Protein AF-A0A960SF78-F1 (afdb_monomer)

Radius of gyration: 23.27 Å; Cα contacts (8 Å, |Δi|>4): 284; chains: 1; bounding box: 57×54×49 Å

Nearest PDB structures (foldseek):
  4ons-assembly2_C  TM=3.140E-01  e=4.169E+00  Mus musculus
  8xom-assembly1_A  TM=1.387E-01  e=8.926E+00  Homo sapiens

Structure (mmCIF, N/CA/C/O backbone):
data_AF-A0A960SF78-F1
#
_entry.id   AF-A0A960SF78-F1
#
loop_
_atom_site.group_PDB
_atom_site.id
_atom_site.type_symbol
_atom_site.label_atom_id
_atom_site.label_alt_id
_atom_site.label_comp_id
_atom_site.label_asym_id
_atom_site.label_entity_id
_atom_site.label_seq_id
_atom_site.pdbx_PDB_ins_code
_atom_site.Cartn_x
_atom_site.Cartn_y
_atom_site.Cartn_z
_atom_site.occupancy
_atom_site.B_iso_or_equiv
_atom_site.auth_seq_id
_atom_site.auth_comp_id
_atom_site.auth_asym_id
_atom_site.auth_atom_id
_atom_site.pdbx_PDB_model_num
ATOM 1 N N . MET A 1 1 ? 31.350 17.420 17.208 1.00 66.94 1 MET A N 1
ATOM 2 C CA . MET A 1 1 ? 30.000 16.814 17.312 1.00 66.94 1 MET A CA 1
ATOM 3 C C . MET A 1 1 ? 30.089 15.386 16.779 1.00 66.94 1 MET A C 1
ATOM 5 O O . MET A 1 1 ? 30.659 15.212 15.713 1.00 66.94 1 MET A O 1
ATOM 9 N N . ASN A 1 2 ? 29.648 14.368 17.526 1.00 88.38 2 ASN A N 1
ATOM 10 C CA . ASN A 1 2 ? 29.827 12.955 17.153 1.00 88.38 2 ASN A CA 1
ATOM 11 C C . ASN A 1 2 ? 28.909 12.581 15.965 1.00 88.38 2 ASN A C 1
ATOM 13 O O . ASN A 1 2 ? 27.697 12.775 16.055 1.00 88.38 2 ASN A O 1
ATOM 17 N N . LEU A 1 3 ? 29.467 12.047 14.869 1.00 83.69 3 LEU A N 1
ATOM 18 C CA . LEU A 1 3 ? 28.723 11.643 13.660 1.00 83.69 3 LEU A CA 1
ATOM 19 C C . LEU A 1 3 ? 27.600 10.640 13.965 1.00 83.69 3 LEU A C 1
ATOM 21 O O . LEU A 1 3 ? 26.533 10.689 13.352 1.00 83.69 3 LEU A O 1
ATOM 25 N N . ILE A 1 4 ? 27.804 9.783 14.967 1.00 87.12 4 ILE A N 1
ATOM 26 C CA . ILE A 1 4 ? 26.803 8.813 15.423 1.00 87.12 4 ILE A CA 1
ATOM 27 C C . ILE A 1 4 ? 25.579 9.534 16.001 1.00 87.12 4 ILE A C 1
ATOM 29 O O . ILE A 1 4 ? 24.447 9.178 15.681 1.00 87.12 4 ILE A O 1
ATOM 33 N N . ALA A 1 5 ? 25.793 10.589 16.791 1.00 83.38 5 ALA A N 1
ATOM 34 C CA . ALA A 1 5 ? 24.710 11.360 17.397 1.00 83.38 5 ALA A CA 1
ATOM 35 C C . ALA A 1 5 ? 23.899 12.137 16.345 1.00 83.38 5 ALA A C 1
ATOM 37 O O . ALA A 1 5 ? 22.676 12.217 16.442 1.00 83.38 5 ALA A O 1
ATOM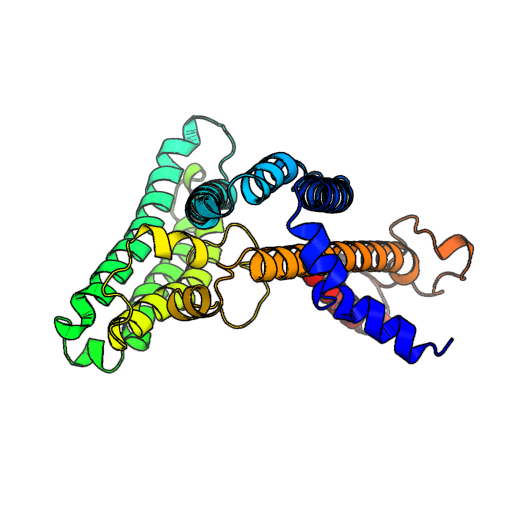 38 N N . ILE A 1 6 ? 24.561 12.661 15.305 1.00 83.31 6 ILE A N 1
ATOM 39 C CA . ILE A 1 6 ? 23.888 13.318 14.171 1.00 83.31 6 ILE A CA 1
ATOM 40 C C . ILE A 1 6 ? 23.030 12.305 13.409 1.00 83.31 6 ILE A C 1
ATOM 42 O O . ILE A 1 6 ? 21.849 12.554 13.176 1.00 83.31 6 ILE A O 1
ATOM 46 N N . SER A 1 7 ? 23.597 11.143 13.074 1.00 84.94 7 SER A N 1
ATOM 47 C CA . SER A 1 7 ? 22.884 10.073 12.369 1.00 84.94 7 SER A CA 1
ATOM 48 C C . SER A 1 7 ? 21.667 9.577 13.155 1.00 84.94 7 SER A C 1
ATOM 50 O O . SER A 1 7 ? 20.576 9.463 12.598 1.00 84.94 7 SER A O 1
ATOM 52 N N . GLN A 1 8 ? 21.806 9.361 14.466 1.00 85.25 8 GLN A N 1
ATOM 53 C CA . GLN A 1 8 ? 20.687 8.972 15.329 1.00 85.25 8 GLN A CA 1
ATOM 54 C C . GLN A 1 8 ? 19.608 10.057 15.401 1.00 85.25 8 GLN A C 1
ATOM 56 O O . GLN A 1 8 ? 18.424 9.742 15.289 1.00 85.25 8 GLN A O 1
ATOM 61 N N . SER A 1 9 ? 20.004 11.328 15.518 1.00 85.25 9 SER A N 1
ATOM 62 C CA . SER A 1 9 ? 19.075 12.462 15.523 1.00 85.25 9 SER A CA 1
ATOM 63 C C . SER A 1 9 ? 18.274 12.549 14.218 1.00 85.25 9 SER A C 1
ATOM 65 O O . SER A 1 9 ? 17.050 12.670 14.249 1.00 85.25 9 SER A O 1
ATOM 67 N N . ILE A 1 10 ? 18.933 12.381 13.066 1.00 85.00 10 ILE A N 1
ATOM 68 C CA . ILE A 1 10 ? 18.272 12.337 11.752 1.00 85.00 10 ILE A CA 1
ATOM 69 C C . ILE A 1 10 ? 17.384 11.094 11.635 1.00 85.00 10 ILE A C 1
ATOM 71 O O . ILE A 1 10 ? 16.261 11.170 11.147 1.00 85.00 10 ILE A O 1
ATOM 75 N N . ARG A 1 11 ? 17.838 9.931 12.107 1.00 86.00 11 ARG A N 1
ATOM 76 C CA . ARG A 1 11 ? 17.057 8.692 12.023 1.00 86.00 11 ARG A CA 1
ATOM 77 C C . ARG A 1 11 ? 15.775 8.775 12.854 1.00 86.00 11 ARG A C 1
ATOM 79 O O . ARG A 1 11 ? 14.737 8.275 12.410 1.00 86.00 11 ARG A O 1
ATOM 86 N N . ASN A 1 12 ? 15.822 9.428 14.010 1.00 90.12 12 ASN A N 1
ATOM 87 C CA . ASN A 1 12 ? 14.743 9.423 14.995 1.00 90.12 12 ASN A CA 1
ATOM 88 C C . ASN A 1 12 ? 14.104 10.806 15.199 1.00 90.12 12 ASN A C 1
ATOM 90 O O . ASN A 1 12 ? 13.480 11.046 16.227 1.00 90.12 12 ASN A O 1
ATOM 94 N N . PHE A 1 13 ? 14.185 11.720 14.221 1.00 90.88 13 PHE A N 1
ATOM 95 C CA . PHE A 1 13 ? 13.629 13.074 14.393 1.00 90.88 13 PHE A CA 1
ATOM 96 C C . PHE A 1 13 ? 12.120 13.076 14.700 1.00 90.88 13 PHE A C 1
ATOM 98 O O . PHE A 1 13 ? 11.634 13.946 15.416 1.00 90.88 13 PHE A O 1
ATOM 105 N N . HIS A 1 14 ? 11.381 12.083 14.198 1.00 90.12 14 HIS A N 1
ATOM 106 C CA . HIS A 1 14 ? 9.955 11.884 14.473 1.00 90.12 14 HIS A CA 1
ATOM 107 C C . HIS A 1 14 ? 9.647 11.511 15.937 1.00 90.12 14 HIS A C 1
ATOM 109 O O . HIS A 1 14 ? 8.502 11.635 16.361 1.00 90.12 14 HIS A O 1
ATOM 115 N N . GLU A 1 15 ? 10.650 11.090 16.713 1.00 91.50 15 GLU A N 1
ATOM 116 C CA . GLU A 1 15 ? 10.550 10.813 18.152 1.00 91.50 15 GLU A CA 1
ATOM 117 C C . GLU A 1 15 ? 10.913 12.038 19.009 1.00 91.50 15 GLU A C 1
ATOM 119 O O . GLU A 1 15 ? 10.746 12.011 20.227 1.00 91.50 15 GLU A O 1
ATOM 124 N N . ASN A 1 16 ? 11.393 13.132 18.401 1.00 93.75 16 ASN A N 1
ATOM 125 C CA . ASN A 1 16 ? 11.768 14.335 19.136 1.00 93.75 16 ASN A CA 1
ATOM 126 C C . ASN A 1 16 ? 10.510 15.034 19.697 1.00 93.75 16 ASN A C 1
ATOM 128 O O . ASN A 1 16 ? 9.688 15.525 18.914 1.00 93.75 16 ASN A O 1
ATOM 132 N N . PRO A 1 17 ? 10.373 15.167 21.031 1.00 93.44 17 PRO A N 1
ATOM 133 C CA . PRO A 1 17 ? 9.162 15.704 21.649 1.00 93.44 17 PRO A CA 1
ATOM 134 C C . PRO A 1 17 ? 8.905 17.165 21.270 1.00 93.44 17 PRO A C 1
ATOM 136 O O . PRO A 1 17 ? 7.754 17.557 21.105 1.00 93.44 17 PRO A O 1
ATOM 139 N N . ARG A 1 18 ? 9.953 17.973 21.050 1.00 94.56 18 ARG A N 1
ATOM 140 C CA . ARG A 1 18 ? 9.796 19.380 20.638 1.00 94.56 18 ARG A CA 1
ATOM 141 C C . ARG A 1 18 ? 9.232 19.488 19.226 1.00 94.56 18 ARG A C 1
ATOM 143 O O . ARG A 1 18 ? 8.350 20.305 18.980 1.00 94.56 18 ARG A O 1
ATOM 150 N N . LEU A 1 19 ? 9.719 18.650 18.308 1.00 94.06 19 LEU A N 1
ATOM 151 C CA . LEU A 1 19 ? 9.204 18.605 16.938 1.00 94.06 19 LEU A CA 1
ATOM 152 C C . LEU A 1 19 ? 7.776 18.062 16.905 1.00 94.06 19 LEU A C 1
ATOM 154 O O . LEU A 1 19 ? 6.940 18.621 16.196 1.00 94.06 19 LEU A O 1
ATOM 158 N N . ALA A 1 20 ? 7.477 17.027 17.693 1.00 94.56 20 ALA A N 1
ATOM 159 C CA . ALA A 1 20 ? 6.125 16.495 17.821 1.00 94.56 20 ALA A CA 1
ATOM 160 C C . ALA A 1 20 ? 5.159 17.561 18.362 1.00 94.56 20 ALA A C 1
ATOM 162 O O . ALA A 1 20 ? 4.129 17.811 17.743 1.00 94.56 20 ALA A O 1
ATOM 163 N N . GLN A 1 21 ? 5.524 18.265 19.439 1.00 95.12 21 GLN A N 1
ATOM 164 C CA . GLN A 1 21 ? 4.728 19.364 19.993 1.00 95.12 21 GLN A CA 1
ATOM 165 C C . GLN A 1 21 ? 4.532 20.499 18.985 1.00 95.12 21 GLN A C 1
ATOM 167 O O . GLN A 1 21 ? 3.396 20.899 18.741 1.00 95.12 21 GLN A O 1
ATOM 172 N N . PHE A 1 22 ? 5.596 20.973 18.330 1.00 95.69 22 PHE A N 1
ATOM 173 C CA . PHE A 1 22 ? 5.487 21.998 17.287 1.00 95.69 22 PHE A CA 1
ATOM 174 C C . PHE A 1 22 ? 4.523 21.573 16.172 1.00 95.69 22 PHE A C 1
ATOM 176 O O . PHE A 1 22 ? 3.655 22.344 15.768 1.00 95.69 22 PHE A O 1
ATOM 183 N N . SER A 1 23 ? 4.613 20.318 15.740 1.00 93.81 23 SER A N 1
ATOM 184 C CA . SER A 1 23 ? 3.776 19.732 14.690 1.00 93.81 23 SER A CA 1
ATOM 185 C C . SER A 1 23 ? 2.292 19.645 15.059 1.00 93.81 23 SER A C 1
ATOM 187 O O . SER A 1 23 ? 1.449 19.541 14.171 1.00 93.81 23 SER A O 1
ATOM 189 N N . THR A 1 24 ? 1.934 19.730 16.345 1.00 93.25 24 THR A N 1
ATOM 190 C CA . THR A 1 24 ? 0.522 19.805 16.756 1.00 93.25 24 THR A CA 1
ATOM 191 C C . THR A 1 24 ? -0.103 21.180 16.508 1.00 93.25 24 THR A C 1
ATOM 193 O O . THR A 1 24 ? -1.328 21.252 16.353 1.00 93.25 24 THR A O 1
ATOM 196 N N . THR A 1 25 ? 0.709 22.242 16.417 1.00 94.44 25 THR A N 1
ATOM 197 C CA . THR A 1 25 ? 0.264 23.624 16.165 1.00 94.44 25 THR A CA 1
ATOM 198 C C . THR A 1 25 ? -0.188 23.821 14.716 1.00 94.44 25 THR A C 1
ATOM 200 O O . THR A 1 25 ? 0.226 23.085 13.821 1.00 94.44 25 THR A O 1
ATOM 203 N N . THR A 1 26 ? -1.007 24.843 14.449 1.00 92.75 26 THR A N 1
ATOM 204 C CA . THR A 1 26 ? -1.446 25.183 13.082 1.00 92.75 26 THR A CA 1
ATOM 205 C C . THR A 1 26 ? -0.260 25.426 12.148 1.00 92.75 26 THR A C 1
ATOM 207 O O . THR A 1 26 ? -0.219 24.880 11.047 1.00 92.75 26 THR A O 1
ATOM 210 N N . THR A 1 27 ? 0.740 26.179 12.614 1.00 94.81 27 THR A N 1
ATOM 211 C CA . THR A 1 27 ? 1.966 26.469 11.859 1.00 94.81 27 THR A CA 1
ATOM 212 C C . THR A 1 27 ? 2.765 25.201 11.575 1.00 94.81 27 THR A C 1
ATOM 214 O O . THR A 1 27 ? 3.198 24.991 10.445 1.00 94.81 27 THR A O 1
ATOM 217 N N . GLY A 1 28 ? 2.917 24.318 12.566 1.00 94.38 28 GLY A N 1
ATOM 218 C CA . GLY A 1 28 ? 3.624 23.050 12.387 1.00 94.38 28 GLY A CA 1
ATOM 219 C C . GLY A 1 28 ? 2.929 22.108 11.405 1.00 94.38 28 GLY A C 1
ATOM 220 O O . GLY A 1 28 ? 3.587 21.539 10.537 1.00 94.38 28 GLY A O 1
ATOM 221 N N . ARG A 1 29 ? 1.595 21.998 11.461 1.00 92.44 29 ARG A N 1
ATOM 222 C CA . ARG A 1 29 ? 0.819 21.213 10.482 1.00 92.44 29 ARG A CA 1
ATOM 223 C C . ARG A 1 29 ? 0.968 21.760 9.068 1.00 92.44 29 ARG A C 1
ATOM 225 O O . ARG A 1 29 ? 1.118 20.983 8.130 1.00 92.44 29 ARG A O 1
ATOM 232 N N . PHE A 1 30 ? 0.948 23.083 8.915 1.00 93.12 30 PHE A N 1
ATOM 233 C CA . PHE A 1 30 ? 1.157 23.728 7.622 1.00 93.12 30 PHE A CA 1
ATOM 234 C C . PHE A 1 30 ? 2.577 23.489 7.088 1.00 93.12 30 PHE A C 1
ATOM 236 O O . PHE A 1 30 ? 2.742 23.150 5.920 1.00 93.12 30 PHE A O 1
ATOM 243 N N . ALA A 1 31 ? 3.595 23.558 7.951 1.00 95.19 31 ALA A N 1
ATOM 244 C CA . ALA A 1 31 ? 4.970 23.225 7.585 1.00 95.19 31 ALA A CA 1
ATOM 245 C C . ALA A 1 31 ? 5.115 21.759 7.136 1.00 95.19 31 ALA A C 1
ATOM 247 O O . ALA A 1 31 ? 5.755 21.490 6.120 1.00 95.19 31 ALA A O 1
ATOM 248 N N . ILE A 1 32 ? 4.471 20.814 7.835 1.00 93.88 32 ILE A N 1
ATOM 249 C CA . ILE A 1 32 ? 4.414 19.402 7.421 1.00 93.88 32 ILE A CA 1
ATOM 250 C C . ILE A 1 32 ? 3.749 19.264 6.051 1.00 93.88 32 ILE A C 1
ATOM 252 O O . ILE A 1 32 ? 4.259 18.537 5.202 1.00 93.88 32 ILE A O 1
ATOM 256 N N . TRP A 1 33 ? 2.625 19.947 5.821 1.00 93.62 33 TRP A N 1
ATOM 257 C CA . TRP A 1 33 ? 1.938 19.908 4.531 1.00 93.62 33 TRP A CA 1
ATOM 258 C C . TRP A 1 33 ? 2.830 20.398 3.389 1.00 93.62 33 TRP A C 1
ATOM 260 O O . TRP A 1 33 ? 2.906 19.730 2.358 1.00 93.62 33 TRP A O 1
ATOM 270 N N . ILE A 1 34 ? 3.514 21.533 3.573 1.00 94.38 34 ILE A N 1
ATOM 271 C CA . ILE A 1 34 ? 4.449 22.076 2.581 1.00 94.38 34 ILE A CA 1
ATOM 272 C C . ILE A 1 34 ? 5.559 21.065 2.318 1.00 94.38 34 ILE A C 1
ATOM 274 O O . ILE A 1 34 ? 5.793 20.720 1.165 1.00 94.38 34 ILE A O 1
ATOM 278 N N . ALA A 1 35 ? 6.200 20.548 3.369 1.00 94.81 35 ALA A N 1
ATOM 279 C CA . ALA A 1 35 ? 7.285 19.584 3.229 1.00 94.81 35 ALA A CA 1
ATOM 280 C C . ALA A 1 35 ? 6.832 18.328 2.468 1.00 94.81 35 ALA A C 1
ATOM 282 O O . ALA A 1 35 ? 7.484 17.922 1.509 1.00 94.81 35 ALA A O 1
ATOM 283 N N . ALA A 1 36 ? 5.684 17.750 2.838 1.00 92.88 36 ALA A N 1
ATOM 284 C CA . ALA A 1 36 ? 5.113 16.607 2.132 1.00 92.88 36 ALA A CA 1
ATOM 285 C C . ALA A 1 36 ? 4.810 16.946 0.668 1.00 92.88 36 ALA A C 1
ATOM 287 O O . ALA A 1 36 ? 5.160 16.186 -0.229 1.00 92.88 36 ALA A O 1
ATOM 288 N N . SER A 1 37 ? 4.195 18.102 0.418 1.00 92.12 37 SER A N 1
ATOM 289 C CA . SER A 1 37 ? 3.823 18.533 -0.929 1.00 92.12 37 SER A CA 1
ATOM 290 C C . SER A 1 37 ? 5.047 18.763 -1.804 1.00 92.12 37 SER A C 1
ATOM 292 O O . SER A 1 37 ? 5.049 18.308 -2.937 1.00 92.12 37 SER A O 1
ATOM 294 N N . MET A 1 38 ? 6.108 19.385 -1.285 1.00 93.25 38 MET A N 1
ATOM 295 C CA . MET A 1 38 ? 7.370 19.578 -2.008 1.00 93.25 38 MET A CA 1
ATOM 296 C C . MET A 1 38 ? 8.057 18.250 -2.335 1.00 93.25 38 MET A C 1
ATOM 298 O O . MET A 1 38 ? 8.616 18.111 -3.418 1.00 93.25 38 MET A O 1
ATOM 302 N N . LEU A 1 39 ? 8.002 17.271 -1.427 1.00 92.00 39 LEU A N 1
ATOM 303 C CA . LEU A 1 39 ? 8.571 15.941 -1.663 1.00 92.00 39 LEU A CA 1
ATOM 304 C C . LEU A 1 39 ? 7.777 15.148 -2.710 1.00 92.00 39 LEU A C 1
ATOM 306 O O . LEU A 1 39 ? 8.367 14.391 -3.469 1.00 92.00 39 LEU A O 1
ATOM 310 N N . ILE A 1 40 ? 6.457 15.331 -2.769 1.00 89.38 40 ILE A N 1
ATOM 311 C CA . ILE A 1 40 ? 5.564 14.626 -3.702 1.00 89.38 40 ILE A CA 1
ATOM 312 C C . ILE A 1 40 ? 5.477 15.344 -5.061 1.00 89.38 40 ILE A C 1
ATOM 314 O O . ILE A 1 40 ? 5.239 14.701 -6.081 1.00 89.38 40 ILE A O 1
ATOM 318 N N . TRP A 1 41 ? 5.695 16.663 -5.091 1.00 87.75 41 TRP A N 1
ATOM 319 C CA . TRP A 1 41 ? 5.544 17.532 -6.264 1.00 87.75 41 TRP A CA 1
ATOM 320 C C . TRP A 1 41 ? 6.208 17.019 -7.550 1.00 87.75 41 TRP A C 1
ATOM 322 O O . TRP A 1 41 ? 5.559 17.073 -8.594 1.00 87.75 41 TRP A O 1
ATOM 332 N N . PRO A 1 42 ? 7.450 16.493 -7.527 1.00 85.94 42 PRO A N 1
ATOM 333 C CA . PRO A 1 42 ? 8.104 16.038 -8.752 1.00 85.94 42 PRO A CA 1
ATOM 334 C C . PRO A 1 42 ? 7.403 14.837 -9.403 1.00 85.94 42 PRO A C 1
ATOM 336 O O . PRO A 1 42 ? 7.621 14.563 -10.581 1.00 85.94 42 PRO A O 1
ATOM 339 N N . SER A 1 43 ? 6.566 14.111 -8.657 1.00 80.38 43 SER A N 1
ATOM 340 C CA . SER A 1 43 ? 5.875 12.936 -9.166 1.00 80.38 43 SER A CA 1
ATOM 341 C C . SER A 1 43 ? 4.526 13.300 -9.783 1.00 80.38 43 SER A C 1
ATOM 343 O O . SER A 1 43 ? 3.530 13.561 -9.099 1.00 80.38 43 SER A O 1
ATOM 345 N N . GLN A 1 44 ? 4.468 13.221 -11.114 1.00 74.50 44 GLN A N 1
ATOM 346 C CA . GLN A 1 44 ? 3.261 13.470 -11.912 1.00 74.50 44 GLN A CA 1
ATOM 347 C C . GLN A 1 44 ? 2.080 12.551 -11.548 1.00 74.50 44 GLN A C 1
ATOM 349 O O . GLN A 1 44 ? 0.931 12.889 -11.829 1.00 74.50 44 GLN A O 1
ATOM 354 N N . ARG A 1 45 ? 2.338 11.409 -10.898 1.00 72.19 45 ARG A N 1
ATOM 355 C CA . ARG A 1 45 ? 1.301 10.441 -10.515 1.00 72.19 45 ARG A CA 1
ATOM 356 C C . ARG A 1 45 ? 0.631 10.736 -9.184 1.00 72.19 45 ARG A C 1
ATOM 358 O O . ARG A 1 45 ? -0.487 10.278 -8.990 1.00 72.19 45 ARG A O 1
ATOM 365 N N . VAL A 1 46 ? 1.291 11.447 -8.270 1.00 76.12 46 VAL A N 1
ATOM 366 C CA . VAL A 1 46 ? 0.819 11.588 -6.880 1.00 76.12 46 VAL A CA 1
ATOM 367 C C . VAL A 1 46 ? 0.730 13.032 -6.393 1.00 76.12 46 VAL A C 1
ATOM 369 O O . VAL A 1 46 ? 0.193 13.259 -5.315 1.00 76.12 46 VAL A O 1
ATOM 372 N N . TRP A 1 47 ? 1.161 14.030 -7.173 1.00 79.69 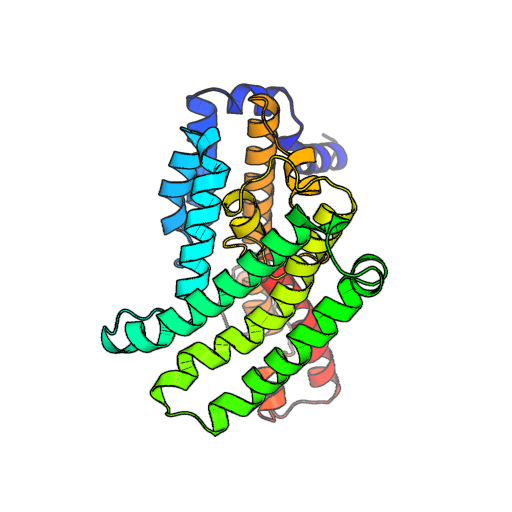47 TRP A N 1
ATOM 373 C CA . TRP A 1 47 ? 1.026 15.450 -6.797 1.00 79.69 47 TRP A CA 1
ATOM 374 C C . TRP A 1 47 ? -0.419 15.856 -6.458 1.00 79.69 47 TRP A C 1
ATOM 376 O O . TRP A 1 47 ? -0.640 16.661 -5.551 1.00 79.69 47 TRP A O 1
ATOM 386 N N . TRP A 1 48 ? -1.415 15.242 -7.109 1.00 81.12 48 TRP A N 1
ATOM 387 C CA . TRP A 1 48 ? -2.839 15.458 -6.828 1.00 81.12 48 TRP A CA 1
ATOM 388 C C . TRP A 1 48 ? -3.259 15.010 -5.416 1.00 81.12 48 TRP A C 1
ATOM 390 O O . TRP A 1 48 ? -4.329 15.395 -4.946 1.00 81.12 48 TRP A O 1
ATOM 400 N N . LEU A 1 49 ? -2.422 14.246 -4.700 1.00 81.75 49 LEU A N 1
ATOM 401 C CA . LEU A 1 49 ? -2.632 13.899 -3.293 1.00 81.75 49 LEU A CA 1
ATOM 402 C C . LEU A 1 49 ? -2.359 15.076 -2.345 1.00 81.75 49 LEU A C 1
ATOM 404 O O . LEU A 1 49 ? -2.854 15.056 -1.222 1.00 81.75 49 LEU A O 1
ATOM 408 N N . 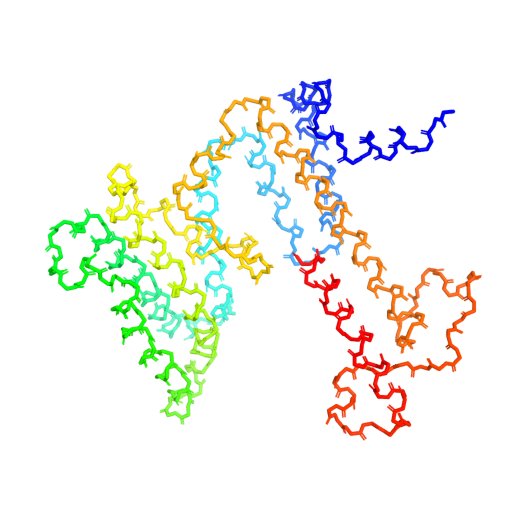SER A 1 50 ? -1.617 16.112 -2.753 1.00 85.19 50 SER A N 1
ATOM 409 C CA . SER A 1 50 ? -1.320 17.282 -1.905 1.00 85.19 50 SER A CA 1
ATOM 410 C C . SER A 1 50 ? -2.568 17.935 -1.273 1.00 85.19 50 SER A C 1
ATOM 412 O O . SER A 1 50 ? -2.576 18.122 -0.049 1.00 85.19 50 SER A O 1
ATOM 414 N N . PRO A 1 51 ? -3.658 18.231 -2.013 1.00 85.25 51 PRO A N 1
ATOM 415 C CA . PRO A 1 51 ? -4.891 18.733 -1.401 1.00 85.25 51 PRO A CA 1
ATOM 416 C C . PRO A 1 51 ? -5.546 17.723 -0.443 1.00 85.25 51 PRO A C 1
ATOM 418 O O . PRO A 1 51 ? -6.105 18.119 0.581 1.00 85.25 51 PRO A O 1
ATOM 421 N N . LEU A 1 52 ? -5.437 16.415 -0.704 1.00 82.75 52 LEU A N 1
ATOM 422 C CA . LEU A 1 52 ? -5.921 15.383 0.223 1.00 82.75 52 LEU A CA 1
ATOM 423 C C . LEU A 1 52 ? -5.087 15.340 1.511 1.00 82.75 52 LEU A C 1
ATOM 425 O O . LEU A 1 52 ? -5.640 15.175 2.599 1.00 82.75 52 LEU A O 1
ATOM 429 N N . LEU A 1 53 ? -3.773 15.555 1.422 1.00 83.44 53 LEU A N 1
ATOM 430 C CA . LEU A 1 53 ? -2.890 15.692 2.584 1.00 83.44 53 LEU A CA 1
ATOM 431 C C . LEU A 1 53 ? -3.264 16.901 3.442 1.00 83.44 53 LEU A C 1
ATOM 433 O O . LEU A 1 53 ? -3.302 16.781 4.669 1.00 83.44 53 LEU A O 1
ATOM 437 N N . ALA A 1 54 ? -3.617 18.030 2.821 1.00 86.00 54 ALA A N 1
ATOM 438 C CA . ALA A 1 54 ? -4.145 19.186 3.546 1.00 86.00 54 ALA A CA 1
ATOM 439 C C . ALA A 1 54 ? -5.428 18.824 4.316 1.00 86.00 54 ALA A C 1
ATOM 441 O O . ALA A 1 54 ? -5.558 19.151 5.499 1.00 86.00 54 ALA A O 1
ATOM 442 N N . LEU A 1 55 ? -6.343 18.075 3.689 1.00 84.75 55 LEU A N 1
ATOM 443 C CA . LEU A 1 55 ? -7.563 17.590 4.343 1.00 84.75 55 LEU A CA 1
ATOM 444 C C . LEU A 1 55 ? -7.260 16.655 5.525 1.00 84.75 55 LEU A C 1
ATOM 446 O O . LEU A 1 55 ? -7.855 16.823 6.591 1.00 84.75 55 LEU A O 1
ATOM 450 N N . PHE A 1 56 ? -6.301 15.730 5.394 1.00 82.25 56 PHE A N 1
ATOM 451 C CA . PHE A 1 56 ? -5.883 14.844 6.492 1.00 82.25 56 PHE A CA 1
ATOM 452 C C . PHE A 1 56 ? -5.265 15.594 7.682 1.00 82.25 56 PHE A C 1
ATOM 454 O O . PHE A 1 56 ? -5.340 15.113 8.820 1.00 82.25 56 PHE A O 1
ATOM 461 N N . LEU A 1 57 ? -4.627 16.738 7.428 1.00 81.50 57 LEU A N 1
ATOM 462 C CA . LEU A 1 57 ? -4.033 17.597 8.454 1.00 81.50 57 LEU A CA 1
ATOM 463 C C . LEU A 1 57 ? -5.081 18.471 9.148 1.00 81.50 57 LEU A C 1
ATOM 465 O O . LEU A 1 57 ? -5.008 18.669 10.364 1.00 81.50 57 LEU A O 1
ATOM 469 N N . TYR A 1 58 ? -6.068 18.955 8.392 1.00 83.75 58 TYR A N 1
ATOM 470 C CA . TYR A 1 58 ? -7.153 19.782 8.912 1.00 83.75 58 TYR A CA 1
ATOM 471 C C . TYR A 1 58 ? -8.189 18.962 9.696 1.00 83.75 58 TYR A C 1
ATOM 473 O O . TYR A 1 58 ? -8.577 19.350 10.798 1.00 83.75 58 TYR A O 1
ATOM 481 N N . ARG A 1 59 ? -8.600 17.795 9.177 1.00 85.88 59 ARG A N 1
ATOM 482 C CA . ARG A 1 59 ? -9.537 16.868 9.836 1.00 85.88 59 ARG A CA 1
ATOM 483 C C . ARG A 1 59 ? -8.976 15.444 9.901 1.00 85.88 59 ARG A C 1
ATOM 485 O O . ARG A 1 59 ? -9.369 14.584 9.115 1.00 85.88 59 ARG A O 1
ATOM 492 N N . PRO A 1 60 ? -8.117 15.145 10.895 1.00 79.12 60 PRO A N 1
ATOM 493 C CA . PRO A 1 60 ? -7.561 13.804 11.091 1.00 79.12 60 PRO A CA 1
ATOM 494 C C . PRO A 1 60 ? -8.615 12.711 11.305 1.00 79.12 60 PRO A C 1
ATOM 496 O O . PRO A 1 60 ? -8.356 11.541 11.034 1.00 79.12 60 PRO A O 1
ATOM 499 N N . THR A 1 61 ? -9.809 13.073 11.777 1.00 81.38 61 THR A N 1
ATOM 500 C CA . THR A 1 61 ? -10.914 12.131 11.986 1.00 81.38 61 THR A CA 1
ATOM 501 C C . THR A 1 61 ? -11.428 11.526 10.683 1.00 81.38 61 THR A C 1
ATOM 503 O O . THR A 1 61 ? -11.838 10.374 10.701 1.00 81.38 61 THR A O 1
ATOM 506 N N . TRP A 1 62 ? -11.311 12.239 9.556 1.00 85.06 62 TRP A N 1
ATOM 507 C CA . TRP A 1 62 ? -11.767 11.795 8.229 1.00 85.06 62 TRP A CA 1
ATOM 508 C C . TRP A 1 62 ? -10.830 10.789 7.554 1.00 85.06 62 TRP A C 1
ATOM 510 O O . TRP A 1 62 ? -10.997 10.445 6.381 1.00 85.06 62 TRP A O 1
ATOM 520 N N . ARG A 1 63 ? -9.793 10.332 8.267 1.00 80.69 63 ARG A N 1
ATOM 521 C CA . ARG A 1 63 ? -8.765 9.469 7.689 1.00 80.69 63 ARG A CA 1
ATOM 522 C C . ARG A 1 63 ? -9.339 8.195 7.089 1.00 80.69 63 ARG A C 1
ATOM 524 O O . ARG A 1 63 ? -8.931 7.796 6.005 1.00 80.69 63 ARG A O 1
ATOM 531 N N . ARG A 1 64 ? -10.280 7.563 7.787 1.00 80.69 64 ARG A N 1
ATOM 532 C CA . ARG A 1 64 ? -10.857 6.278 7.373 1.00 80.69 64 ARG A CA 1
ATOM 533 C C . ARG A 1 64 ? -11.730 6.436 6.137 1.00 80.69 64 ARG A C 1
ATOM 535 O O . ARG A 1 64 ? -11.646 5.626 5.221 1.00 80.69 64 ARG A O 1
ATOM 542 N N . GLU A 1 65 ? -12.531 7.489 6.099 1.00 85.19 65 GLU A N 1
ATOM 543 C CA . GLU A 1 65 ? -13.428 7.820 5.000 1.00 85.19 65 GLU A CA 1
ATOM 544 C C . GLU A 1 65 ? -12.630 8.129 3.738 1.00 85.19 65 GLU A C 1
ATOM 546 O O . GLU A 1 65 ? -12.906 7.560 2.687 1.00 85.19 65 GLU A O 1
ATOM 551 N N . LEU A 1 66 ? -11.592 8.958 3.855 1.00 82.88 66 LEU A N 1
ATOM 552 C CA . LEU A 1 66 ? -10.716 9.299 2.738 1.00 82.88 66 LEU A CA 1
ATOM 553 C C . LEU A 1 66 ? -9.924 8.087 2.237 1.00 82.88 66 LEU A C 1
ATOM 555 O O . LEU A 1 66 ? -9.825 7.895 1.029 1.00 82.88 66 LEU A O 1
ATOM 559 N N . LEU A 1 67 ? -9.416 7.231 3.132 1.00 82.19 67 LEU A N 1
ATOM 560 C CA . LEU A 1 67 ? -8.762 5.980 2.734 1.00 82.19 67 LEU A CA 1
ATOM 561 C C . LEU A 1 67 ? -9.741 5.030 2.035 1.00 82.19 67 LEU A C 1
ATOM 563 O O . LEU A 1 67 ? -9.382 4.411 1.038 1.00 82.19 67 LEU A O 1
ATOM 567 N N . CYS A 1 68 ? -10.984 4.937 2.509 1.00 84.06 68 CYS A N 1
ATOM 568 C CA . CYS A 1 68 ? -12.035 4.141 1.878 1.00 84.06 68 CYS A CA 1
ATOM 569 C C . CYS A 1 68 ? -12.383 4.665 0.475 1.00 84.06 68 CYS A C 1
ATOM 571 O O . CYS A 1 68 ? -12.418 3.888 -0.478 1.00 84.06 68 CYS A O 1
ATOM 573 N N . ILE A 1 69 ? -12.564 5.981 0.325 1.00 84.81 69 ILE A N 1
ATOM 574 C CA . ILE A 1 69 ? -12.803 6.629 -0.973 1.00 84.81 69 ILE A CA 1
ATOM 575 C C . ILE A 1 69 ? -11.617 6.392 -1.908 1.00 84.81 69 ILE A C 1
ATOM 577 O O . ILE A 1 69 ? -11.815 5.963 -3.042 1.00 84.81 69 ILE A O 1
ATOM 581 N N . GLY A 1 70 ? -10.392 6.597 -1.420 1.00 80.75 70 GLY A N 1
ATOM 582 C CA . GLY A 1 70 ? -9.178 6.316 -2.178 1.00 80.75 70 GLY A CA 1
ATOM 583 C C . GLY A 1 70 ? -9.115 4.860 -2.632 1.00 80.75 70 GLY A C 1
ATOM 584 O O . GLY A 1 70 ? -8.699 4.588 -3.747 1.00 80.75 70 GLY A O 1
ATOM 585 N N . SER A 1 71 ? -9.571 3.920 -1.802 1.00 82.75 71 SER A N 1
ATOM 586 C CA . SER A 1 71 ? -9.541 2.478 -2.097 1.00 82.75 71 SER A CA 1
ATOM 587 C C . SER A 1 71 ? -10.512 2.093 -3.203 1.00 82.75 71 SER A C 1
ATOM 589 O O . SER A 1 71 ? -10.201 1.258 -4.049 1.00 82.75 71 SER A O 1
ATOM 591 N N . LEU A 1 72 ? -11.673 2.749 -3.237 1.00 83.00 72 LEU A N 1
ATOM 592 C CA . LEU A 1 72 ? -12.603 2.635 -4.353 1.00 83.00 72 LEU A CA 1
ATOM 593 C C . LEU A 1 72 ? -12.010 3.260 -5.617 1.00 83.00 72 LEU A C 1
ATOM 595 O O . LEU A 1 72 ? -12.001 2.606 -6.653 1.00 83.00 72 LEU A O 1
ATOM 599 N N . ALA A 1 73 ? -11.475 4.480 -5.527 1.00 80.94 73 ALA A N 1
ATOM 600 C CA . ALA A 1 73 ? -10.846 5.157 -6.660 1.00 80.94 73 ALA A CA 1
ATOM 601 C C . ALA A 1 73 ? -9.692 4.330 -7.253 1.00 80.94 73 ALA A C 1
ATOM 603 O O . ALA A 1 73 ? -9.626 4.159 -8.464 1.00 80.94 73 ALA A O 1
ATOM 604 N N . PHE A 1 74 ? -8.849 3.743 -6.401 1.00 79.12 74 PHE A N 1
ATOM 605 C CA . PHE A 1 74 ? -7.770 2.846 -6.802 1.00 79.12 74 PHE A CA 1
ATOM 606 C C . PHE A 1 74 ? -8.288 1.579 -7.481 1.00 79.12 74 PHE A C 1
ATOM 608 O O . PHE A 1 74 ? -7.736 1.168 -8.493 1.00 79.12 74 PHE A O 1
ATOM 615 N N . LEU A 1 75 ? -9.360 0.965 -6.969 1.00 80.12 75 LEU A N 1
ATOM 616 C CA . LEU A 1 75 ? -9.969 -0.192 -7.629 1.00 80.12 75 LEU A CA 1
ATOM 617 C C . LEU A 1 75 ? -10.469 0.166 -9.038 1.00 80.12 75 LEU A C 1
ATOM 619 O O . LEU A 1 75 ? -10.280 -0.620 -9.962 1.00 80.12 75 LEU A O 1
ATOM 623 N N . PHE A 1 76 ? -11.085 1.338 -9.209 1.00 78.94 76 PHE A N 1
ATOM 624 C CA . PHE A 1 76 ? -11.510 1.817 -10.525 1.00 78.94 76 PHE A CA 1
ATOM 625 C C . PHE A 1 76 ? -10.313 2.072 -11.452 1.00 78.94 76 PHE A C 1
ATOM 627 O O . PHE A 1 76 ? -10.309 1.581 -12.580 1.00 78.94 76 PHE A O 1
ATOM 634 N N . ASP A 1 77 ? -9.283 2.771 -10.975 1.00 78.00 77 ASP A N 1
ATOM 635 C CA . ASP A 1 77 ? -8.067 3.055 -11.746 1.00 78.00 77 ASP A CA 1
ATOM 636 C C . ASP A 1 77 ? -7.344 1.767 -12.175 1.00 78.00 77 ASP A C 1
ATOM 638 O O . ASP A 1 77 ? -7.069 1.558 -13.358 1.00 78.00 77 ASP A O 1
ATOM 642 N N . LEU A 1 78 ? -7.147 0.834 -11.237 1.00 75.88 78 LEU A N 1
ATOM 643 C CA . LEU A 1 78 ? -6.495 -0.453 -11.478 1.00 75.88 78 LEU A CA 1
ATOM 644 C C . LEU A 1 78 ? -7.246 -1.311 -12.503 1.00 75.88 78 LEU A C 1
ATOM 646 O O . LEU A 1 78 ? -6.620 -2.022 -13.284 1.00 75.88 78 LEU A O 1
ATOM 650 N N . LEU A 1 79 ? -8.578 -1.235 -12.537 1.00 74.31 79 LEU A N 1
ATOM 651 C CA . LEU A 1 79 ? -9.409 -1.929 -13.528 1.00 74.31 79 LEU A CA 1
ATOM 652 C C . LEU A 1 79 ? -9.485 -1.197 -14.879 1.00 74.31 79 LEU A C 1
ATOM 654 O O . LEU A 1 79 ? -10.290 -1.562 -15.741 1.00 74.31 79 LEU A O 1
ATOM 658 N N . GLY A 1 80 ? -8.619 -0.201 -15.080 1.00 67.06 80 GLY A N 1
ATOM 659 C CA . GLY A 1 80 ? -8.436 0.482 -16.348 1.00 67.06 80 GLY A CA 1
ATOM 660 C C . GLY A 1 80 ? -9.550 1.472 -16.641 1.00 67.06 80 GLY A C 1
ATOM 661 O O . GLY A 1 80 ? -9.989 1.552 -17.790 1.00 67.06 80 GLY A O 1
ATOM 662 N N . TRP A 1 81 ? -10.022 2.217 -15.635 1.00 63.91 81 TRP A N 1
ATOM 663 C CA . TRP A 1 81 ? -10.953 3.334 -15.822 1.00 63.91 81 TRP A CA 1
ATOM 664 C C . TRP A 1 81 ? -10.308 4.442 -16.670 1.00 63.91 81 TRP A C 1
ATOM 666 O O . TRP A 1 81 ? -9.863 5.481 -16.192 1.00 63.91 81 TRP A O 1
ATOM 676 N N . ARG A 1 82 ? -10.247 4.221 -17.981 1.00 59.72 82 ARG A N 1
ATOM 677 C CA . ARG A 1 82 ? -10.095 5.268 -18.980 1.00 59.72 82 ARG A CA 1
ATOM 678 C C . ARG A 1 82 ? -11.509 5.705 -19.333 1.00 59.72 82 ARG A C 1
ATOM 680 O O . ARG A 1 82 ? -12.340 4.866 -19.663 1.00 59.72 82 ARG A O 1
ATOM 687 N N . LEU A 1 83 ? -11.775 7.006 -19.220 1.00 52.62 83 LEU A N 1
ATOM 688 C CA . LEU A 1 83 ? -13.073 7.699 -19.337 1.00 52.62 83 LEU A CA 1
ATOM 689 C C . LEU A 1 83 ? -13.833 7.515 -20.673 1.00 52.62 83 LEU A C 1
ATOM 691 O O . LEU A 1 83 ? -14.747 8.278 -20.984 1.00 52.62 83 LEU A O 1
ATOM 695 N N . GLU A 1 84 ? -13.503 6.511 -21.475 1.00 63.28 84 GLU A N 1
ATOM 696 C CA . GLU A 1 84 ? -14.336 6.087 -22.588 1.00 63.28 84 GLU A CA 1
ATOM 697 C C . GLU A 1 84 ? -15.632 5.473 -22.034 1.00 63.28 84 GLU A C 1
ATOM 699 O O . GLU A 1 84 ? -15.653 4.385 -21.455 1.00 63.28 84 GLU A O 1
ATOM 704 N N . ARG A 1 85 ? -16.735 6.206 -22.221 1.00 61.41 85 ARG A N 1
ATOM 705 C CA . ARG A 1 85 ? -18.091 5.925 -21.708 1.00 61.41 85 ARG A CA 1
ATOM 706 C C . ARG A 1 85 ? -18.558 4.473 -21.902 1.00 61.41 85 ARG A C 1
ATOM 708 O O . ARG A 1 85 ? -19.362 3.985 -21.112 1.00 61.41 85 ARG A O 1
ATOM 715 N N . ASN A 1 86 ? -18.047 3.789 -22.926 1.00 64.06 86 ASN A N 1
ATOM 716 C CA . ASN A 1 86 ? -18.435 2.430 -23.300 1.00 64.06 86 ASN A CA 1
ATOM 717 C C . ASN A 1 86 ? -17.878 1.340 -22.364 1.00 64.06 86 ASN A C 1
ATOM 719 O O . ASN A 1 86 ? -18.479 0.271 -22.274 1.00 64.06 86 ASN A O 1
ATOM 723 N N . HIS A 1 87 ? -16.799 1.594 -21.614 1.00 71.62 87 HIS A N 1
ATOM 724 C CA . HIS A 1 87 ? -16.210 0.576 -20.723 1.00 71.62 87 HIS A CA 1
ATOM 725 C C . HIS A 1 87 ? -16.870 0.511 -19.343 1.00 71.62 87 HIS A C 1
ATOM 727 O O . HIS A 1 87 ? -16.664 -0.456 -18.611 1.00 71.62 87 HIS A O 1
ATOM 733 N N . LEU A 1 88 ? -17.722 1.481 -18.992 1.00 76.25 88 LEU A N 1
ATOM 734 C CA . LEU A 1 88 ? -18.410 1.528 -17.695 1.00 76.25 88 LEU A CA 1
ATOM 735 C C . LEU A 1 88 ? -19.269 0.285 -17.443 1.00 76.25 88 LEU A C 1
ATOM 737 O O . LEU A 1 88 ? -19.206 -0.310 -16.369 1.00 76.25 88 LEU A O 1
ATOM 741 N N . PHE A 1 89 ? -20.033 -0.143 -18.449 1.00 81.56 89 PHE A N 1
ATOM 742 C CA . PHE A 1 89 ? -20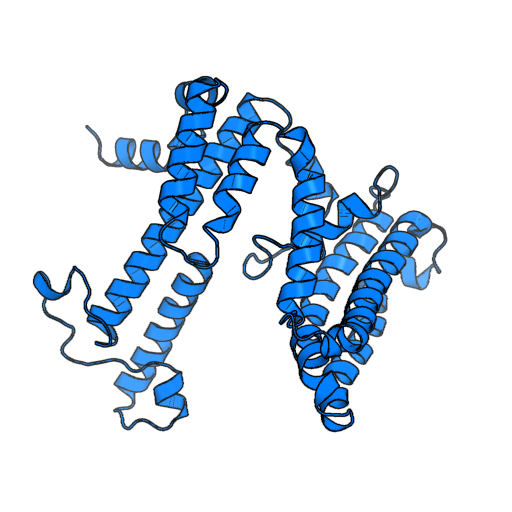.906 -1.316 -18.348 1.00 81.56 89 PHE A CA 1
ATOM 743 C C . PHE A 1 89 ? -20.134 -2.632 -18.178 1.00 81.56 89 PHE A C 1
ATOM 745 O O . PHE A 1 89 ? -20.691 -3.599 -17.668 1.00 81.56 89 PHE A O 1
ATOM 752 N N . ILE A 1 90 ? -18.859 -2.659 -18.568 1.00 81.50 90 ILE A N 1
ATOM 753 C CA . ILE A 1 90 ? -17.970 -3.824 -18.474 1.00 81.50 90 ILE A CA 1
ATOM 754 C C . ILE A 1 90 ? -17.217 -3.811 -17.135 1.00 81.50 90 ILE A C 1
ATOM 756 O O . ILE A 1 90 ? -17.085 -4.841 -16.473 1.00 81.50 90 ILE A O 1
ATOM 760 N N . GLN A 1 91 ? -16.774 -2.635 -16.688 1.00 81.75 91 GLN A N 1
ATOM 761 C CA . GLN A 1 91 ? -16.012 -2.470 -15.449 1.00 81.75 91 GLN A CA 1
ATOM 762 C C . GLN A 1 91 ? -16.882 -2.601 -14.195 1.00 81.75 91 GLN A C 1
ATOM 764 O O . GLN A 1 91 ? -16.451 -3.205 -13.210 1.00 81.75 91 GLN A O 1
ATOM 769 N N . LEU A 1 92 ? -18.114 -2.080 -14.225 1.00 86.81 92 LEU A N 1
ATOM 770 C CA . LEU A 1 92 ? -19.032 -2.130 -13.084 1.00 86.81 92 LEU A CA 1
ATOM 771 C C . LEU A 1 92 ? -19.280 -3.562 -12.575 1.00 86.81 92 LEU A C 1
ATOM 773 O O . LEU A 1 92 ? -19.171 -3.757 -11.365 1.00 86.81 92 LEU A O 1
ATOM 777 N N . PRO A 1 93 ? -19.534 -4.575 -13.427 1.00 89.75 93 PRO A N 1
ATOM 778 C CA . PRO A 1 93 ? -19.615 -5.969 -12.995 1.00 89.75 93 PRO A CA 1
ATOM 779 C C . PRO A 1 93 ? -18.367 -6.474 -12.261 1.00 89.75 93 PRO A C 1
ATOM 781 O O . PRO A 1 93 ? -18.498 -7.140 -11.237 1.00 89.75 93 PRO A O 1
ATOM 784 N N . VAL A 1 94 ? -17.161 -6.140 -12.732 1.00 88.19 94 VAL A N 1
ATOM 785 C CA . VAL A 1 94 ? -15.899 -6.598 -12.116 1.00 88.19 94 VAL A CA 1
ATOM 786 C C . VAL A 1 94 ? -15.675 -5.930 -10.756 1.00 88.19 94 VAL A C 1
ATOM 788 O O . VAL A 1 94 ? -15.324 -6.597 -9.776 1.00 88.19 94 VAL A O 1
ATOM 791 N N . VAL A 1 95 ? -15.943 -4.625 -10.660 1.00 88.62 95 VAL A N 1
ATOM 792 C CA . VAL A 1 95 ? -15.919 -3.877 -9.394 1.00 88.62 95 VAL A CA 1
ATOM 793 C C . VAL A 1 95 ? -16.954 -4.441 -8.422 1.00 88.62 95 VAL A C 1
ATOM 795 O O . VAL A 1 95 ? -16.627 -4.750 -7.276 1.00 88.62 95 VAL A O 1
ATOM 798 N N . ALA A 1 96 ? -18.196 -4.620 -8.878 1.00 91.81 96 ALA A N 1
ATOM 799 C CA . ALA A 1 96 ? -19.288 -5.151 -8.073 1.00 91.81 96 ALA A CA 1
ATOM 800 C C . ALA A 1 96 ? -18.977 -6.565 -7.574 1.00 91.81 96 ALA A C 1
ATOM 802 O O . ALA A 1 96 ? -19.210 -6.863 -6.403 1.00 91.81 96 ALA A O 1
ATOM 803 N N . PHE A 1 97 ? -18.393 -7.415 -8.419 1.00 92.56 97 PHE A N 1
ATOM 804 C CA . PHE A 1 97 ? -17.950 -8.750 -8.037 1.00 92.56 97 PHE A CA 1
ATOM 805 C C . PHE A 1 97 ? -16.849 -8.695 -6.969 1.00 92.56 97 PHE A C 1
ATOM 807 O O . PHE A 1 97 ? -16.958 -9.361 -5.940 1.00 92.56 97 PHE A O 1
ATOM 814 N N . SER A 1 98 ? -15.843 -7.834 -7.148 1.00 90.88 98 SER A N 1
ATOM 815 C CA . SER A 1 98 ? -14.762 -7.629 -6.170 1.00 90.88 98 SER A CA 1
ATOM 816 C C . SER A 1 98 ? -15.304 -7.182 -4.808 1.00 90.88 98 SER A C 1
ATOM 818 O O . SER A 1 98 ? -14.980 -7.768 -3.775 1.00 90.88 98 SER A O 1
ATOM 820 N N . LEU A 1 99 ? -16.188 -6.180 -4.797 1.00 92.62 99 LEU A N 1
ATOM 821 C CA . LEU A 1 99 ? -16.837 -5.693 -3.578 1.00 92.62 99 LEU A CA 1
ATOM 822 C C . LEU A 1 99 ? -17.743 -6.754 -2.948 1.00 92.62 99 LEU A C 1
ATOM 824 O O . LEU A 1 99 ? -17.783 -6.863 -1.724 1.00 92.62 99 LEU A O 1
ATOM 828 N N . SER A 1 100 ? -18.419 -7.564 -3.765 1.00 95.31 100 SER A N 1
ATOM 829 C CA . SER A 1 100 ? -19.251 -8.674 -3.295 1.00 95.31 100 SER A CA 1
ATOM 830 C C . SER A 1 100 ? -18.413 -9.732 -2.586 1.00 95.31 100 SER A C 1
ATOM 832 O O . SER A 1 100 ? -18.788 -10.157 -1.497 1.00 95.31 100 SER A O 1
ATOM 834 N N . LEU A 1 101 ? -17.245 -10.107 -3.122 1.00 94.88 101 LEU A N 1
ATOM 835 C CA . LEU A 1 101 ? -16.326 -11.038 -2.455 1.00 94.88 101 LEU A CA 1
ATOM 836 C C . LEU A 1 101 ? -15.901 -10.525 -1.071 1.00 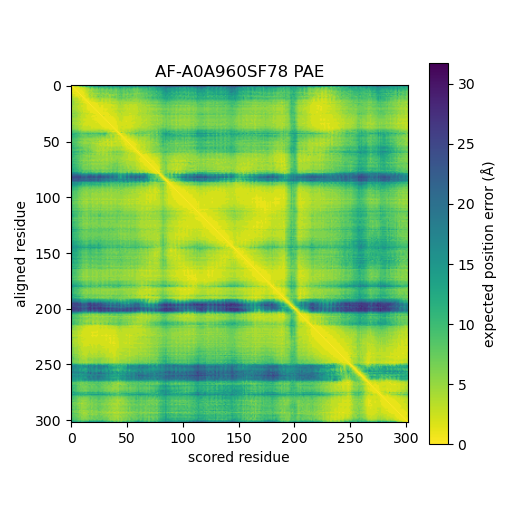94.88 101 LEU A C 1
ATOM 838 O O . LEU A 1 101 ? -15.955 -11.270 -0.086 1.00 94.88 101 LEU A O 1
ATOM 842 N N . ILE A 1 102 ? -15.533 -9.243 -0.974 1.00 94.94 102 ILE A N 1
ATOM 843 C CA . ILE A 1 102 ? -15.175 -8.616 0.306 1.00 94.94 102 ILE A CA 1
ATOM 844 C C . ILE A 1 102 ? -16.387 -8.602 1.241 1.00 94.94 102 ILE A C 1
ATOM 846 O O . ILE A 1 102 ? -16.265 -8.966 2.410 1.00 94.94 102 ILE A O 1
ATOM 850 N N . TYR A 1 103 ? -17.565 -8.232 0.739 1.00 96.56 103 TYR A N 1
ATOM 851 C CA . TYR A 1 103 ? -18.791 -8.147 1.527 1.00 96.56 103 TYR A CA 1
ATOM 852 C C . TYR A 1 103 ? -19.238 -9.506 2.068 1.00 96.56 103 TYR A 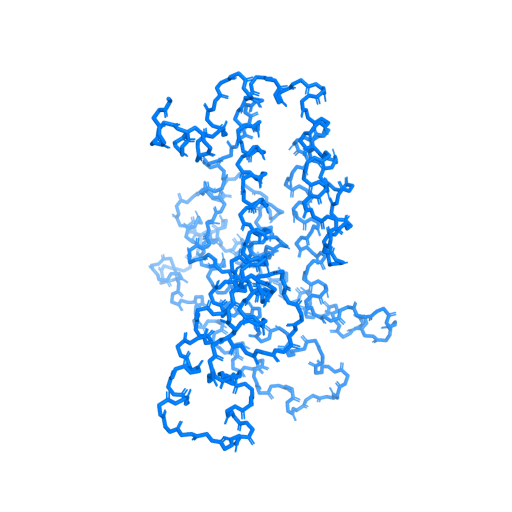C 1
ATOM 854 O O . TYR A 1 103 ? -19.515 -9.626 3.261 1.00 96.56 103 TYR A O 1
ATOM 862 N N . PHE A 1 104 ? -19.261 -10.549 1.237 1.00 96.62 104 PHE A N 1
ATOM 863 C CA . PHE A 1 104 ? -19.624 -11.898 1.669 1.00 96.62 104 PHE A CA 1
ATOM 864 C C . PHE A 1 104 ? -18.633 -12.445 2.692 1.00 96.62 104 PHE A C 1
ATOM 866 O O . PHE A 1 104 ? -19.051 -13.007 3.703 1.00 96.62 104 PHE A O 1
ATOM 873 N N . THR A 1 105 ? -17.335 -12.204 2.501 1.00 96.31 105 THR A N 1
ATOM 874 C CA . THR A 1 105 ? -16.320 -12.591 3.488 1.00 96.31 105 THR A CA 1
ATOM 875 C C . THR A 1 105 ? -16.486 -11.812 4.793 1.00 96.31 105 THR A C 1
ATOM 877 O O . THR A 1 105 ? -16.400 -12.394 5.872 1.00 96.31 105 THR A O 1
ATOM 880 N N . PHE A 1 106 ? -16.785 -10.511 4.720 1.00 96.31 106 PHE A N 1
ATOM 881 C CA . PHE A 1 106 ? -17.093 -9.687 5.888 1.00 96.31 106 PHE A CA 1
ATOM 882 C C . PHE A 1 106 ? -18.314 -10.225 6.646 1.00 96.31 106 PHE A C 1
ATOM 884 O O . PHE A 1 106 ? -18.276 -10.367 7.868 1.00 96.31 106 PHE A O 1
ATOM 891 N N . ARG A 1 107 ? -19.390 -10.575 5.932 1.00 96.88 107 ARG A N 1
ATOM 892 C CA . ARG A 1 107 ? -20.599 -11.173 6.517 1.00 96.88 107 ARG A CA 1
ATOM 893 C C . ARG A 1 107 ? -20.303 -12.524 7.158 1.00 96.88 107 ARG A C 1
ATOM 895 O O . ARG A 1 107 ? -20.726 -12.743 8.291 1.00 96.88 107 ARG A O 1
ATOM 902 N N . ALA A 1 108 ? -19.544 -13.384 6.481 1.00 96.56 108 ALA A N 1
ATOM 903 C CA . ALA A 1 108 ? -19.095 -14.658 7.030 1.00 96.56 108 ALA A CA 1
ATOM 904 C C . ALA A 1 108 ? -18.281 -14.442 8.315 1.00 96.56 108 ALA A C 1
ATOM 906 O O . ALA A 1 108 ? -18.577 -15.052 9.336 1.00 96.56 108 ALA A O 1
ATOM 907 N N . GLY A 1 109 ? -17.326 -13.510 8.312 1.00 95.88 109 GLY A N 1
ATOM 908 C CA . GLY A 1 109 ? -16.543 -13.159 9.495 1.00 95.88 109 GLY A CA 1
ATOM 909 C C . GLY A 1 109 ? -17.388 -12.602 10.650 1.00 95.88 109 GLY A C 1
ATOM 910 O O . GLY A 1 109 ? -17.193 -12.990 11.799 1.00 95.88 109 GLY A O 1
ATOM 911 N N . ARG A 1 110 ? -18.391 -11.758 10.382 1.00 96.25 110 ARG A N 1
ATOM 912 C CA . ARG A 1 110 ? -19.294 -11.245 11.430 1.00 96.25 110 ARG A CA 1
ATOM 913 C C . ARG A 1 110 ? -20.167 -12.346 12.039 1.00 96.25 110 ARG A C 1
ATOM 915 O O . ARG A 1 110 ? -20.414 -12.353 13.244 1.00 96.25 110 ARG A O 1
ATOM 922 N N . SER A 1 111 ? -20.612 -13.285 11.212 1.00 96.00 111 SER A N 1
ATOM 923 C CA . SER A 1 111 ? -21.431 -14.432 11.609 1.00 96.00 111 SER A CA 1
ATOM 924 C C . SER A 1 111 ? -20.600 -15.704 11.808 1.00 96.00 111 SER A C 1
ATOM 926 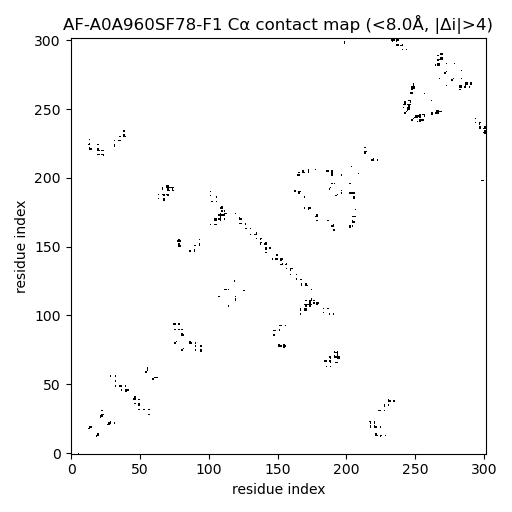O O . SER A 1 111 ? -21.133 -16.802 11.673 1.00 96.00 111 SER A O 1
ATOM 928 N N . TYR A 1 112 ? -19.313 -15.582 12.164 1.00 96.56 112 TYR A N 1
ATOM 929 C CA . TYR A 1 112 ? -18.367 -16.705 12.149 1.00 96.56 112 TYR A CA 1
ATOM 930 C C . TYR A 1 112 ? -18.815 -17.897 12.998 1.00 96.56 112 TYR A C 1
ATOM 932 O O . TYR A 1 112 ? -18.708 -19.044 12.572 1.00 96.56 112 TYR A O 1
ATOM 940 N N . LYS A 1 113 ? -19.385 -17.627 14.181 1.00 96.06 113 LYS A N 1
ATOM 941 C CA . LYS A 1 113 ? -19.913 -18.661 15.089 1.00 96.06 113 LYS A CA 1
ATOM 942 C C . LYS A 1 113 ? -21.071 -19.470 14.487 1.00 96.06 113 LYS A C 1
ATOM 944 O O . LYS A 1 113 ? -21.307 -20.586 14.932 1.00 96.06 113 LYS A O 1
ATOM 949 N N . GLY A 1 114 ? -21.781 -18.916 13.502 1.00 96.56 114 GLY A N 1
ATOM 950 C CA . GLY A 1 114 ? -22.877 -19.576 12.789 1.00 96.56 114 GLY A CA 1
ATOM 951 C C . GLY A 1 114 ? -22.447 -20.334 11.528 1.00 96.56 114 GLY A C 1
ATOM 952 O O . GLY A 1 114 ? -23.297 -20.909 10.857 1.00 96.56 114 GLY A O 1
ATOM 953 N N . LEU A 1 115 ? -21.158 -20.330 11.172 1.00 97.12 115 LEU A N 1
ATOM 954 C CA . LEU A 1 115 ? -20.653 -21.056 10.003 1.00 97.12 115 LEU A CA 1
ATOM 955 C C . LEU A 1 115 ? -20.557 -22.568 10.283 1.00 97.12 115 LEU A C 1
ATOM 957 O O . LEU A 1 115 ? -20.469 -22.969 11.443 1.00 97.12 115 LEU A O 1
ATOM 961 N N . PRO A 1 116 ? -20.504 -23.436 9.257 1.00 97.44 116 PRO A N 1
ATOM 962 C CA . PRO A 1 116 ? -20.270 -24.864 9.460 1.00 97.44 116 PRO A CA 1
ATOM 963 C C . PRO A 1 116 ? -18.979 -25.140 10.242 1.00 97.44 116 PRO A C 1
ATOM 965 O O . PRO A 1 116 ? -17.958 -24.485 10.024 1.00 97.44 116 PRO A O 1
ATOM 968 N N . VAL A 1 117 ? -18.994 -26.145 11.123 1.00 97.44 117 VAL A N 1
ATOM 969 C CA . VAL A 1 117 ? -17.861 -26.472 12.015 1.00 97.44 117 VAL A CA 1
ATOM 970 C C . VAL A 1 117 ? -16.563 -26.720 11.239 1.00 97.44 117 VAL A C 1
ATOM 972 O O . VAL A 1 117 ? -15.489 -26.310 11.674 1.00 97.44 117 VAL A O 1
ATOM 975 N N . THR A 1 118 ? -16.640 -27.357 10.070 1.00 97.06 118 THR A N 1
ATOM 976 C CA . THR A 1 118 ? -15.477 -27.603 9.205 1.00 97.06 118 THR A CA 1
ATOM 977 C C . THR A 1 118 ? -14.845 -26.303 8.705 1.00 97.06 118 THR A C 1
ATOM 979 O O . THR A 1 118 ? -13.622 -26.151 8.761 1.00 97.06 118 THR A O 1
ATOM 982 N N . LEU A 1 119 ? -15.670 -25.338 8.292 1.00 96.38 119 LEU A N 1
ATOM 983 C CA . LEU A 1 119 ? -15.236 -24.013 7.858 1.00 96.38 119 LEU A CA 1
ATOM 984 C C . LEU A 1 119 ? -14.659 -23.206 9.029 1.00 96.38 119 LEU A C 1
ATOM 986 O O . LEU A 1 119 ? -13.629 -22.556 8.877 1.00 96.38 119 LEU A O 1
ATOM 990 N N . GLN A 1 120 ? -15.264 -23.301 10.217 1.00 97.06 120 GLN A N 1
ATOM 991 C CA . GLN A 1 120 ? -14.741 -22.650 11.422 1.00 97.06 120 GLN A CA 1
ATOM 992 C C . GLN A 1 120 ? -13.351 -23.170 11.819 1.00 97.06 120 GLN A C 1
ATOM 994 O O . GLN A 1 120 ? -12.508 -22.395 12.289 1.00 97.06 120 GLN A O 1
ATOM 999 N N . LYS A 1 121 ? -13.104 -24.475 11.639 1.00 96.56 121 LYS A N 1
ATOM 1000 C CA . LYS A 1 121 ? -11.810 -25.111 11.919 1.00 96.56 121 LYS A CA 1
ATOM 1001 C C . LYS A 1 121 ? -10.740 -24.687 10.910 1.00 96.56 121 LYS A C 1
ATOM 1003 O O . LYS A 1 121 ? -9.629 -24.355 11.324 1.00 96.56 121 LYS A O 1
ATOM 1008 N N . HIS A 1 122 ? -11.084 -24.627 9.621 1.00 96.75 122 HIS A N 1
ATOM 1009 C CA . HIS A 1 122 ? -10.129 -24.389 8.530 1.00 96.75 122 HIS A CA 1
ATOM 1010 C C . HIS A 1 122 ? -10.523 -23.218 7.604 1.00 96.75 122 HIS A C 1
ATOM 1012 O O . HIS A 1 122 ? -10.583 -23.395 6.387 1.00 96.75 122 HIS A O 1
ATOM 1018 N N . PRO A 1 123 ? -10.744 -21.995 8.122 1.00 95.12 123 PRO A N 1
ATOM 1019 C CA . PRO A 1 123 ? -11.303 -20.888 7.337 1.00 95.12 123 PRO A CA 1
ATOM 1020 C C . PRO A 1 123 ? -10.441 -20.510 6.128 1.00 95.12 123 PRO A C 1
ATOM 1022 O O . PRO A 1 123 ? -10.963 -20.237 5.051 1.00 95.12 123 PRO A O 1
ATOM 1025 N N . LEU A 1 124 ? -9.113 -20.539 6.285 1.00 95.25 124 LEU A N 1
ATOM 1026 C CA . LEU A 1 124 ? -8.179 -20.209 5.209 1.00 95.25 124 LEU A CA 1
ATOM 1027 C C . LEU A 1 124 ? -8.175 -21.267 4.105 1.00 95.25 124 LEU A C 1
ATOM 1029 O O . LEU A 1 124 ? -8.037 -20.908 2.940 1.00 95.25 124 LEU A O 1
ATOM 1033 N N . LEU A 1 125 ? -8.357 -22.546 4.446 1.00 96.38 125 LEU A N 1
ATOM 1034 C CA . LEU A 1 125 ? -8.422 -23.616 3.452 1.00 96.38 125 LEU A CA 1
ATOM 1035 C C . LEU A 1 125 ? -9.651 -23.431 2.561 1.00 96.38 125 LEU A C 1
ATOM 1037 O O . LEU A 1 125 ? -9.519 -23.403 1.345 1.00 96.38 125 LEU A O 1
ATOM 1041 N N . TYR A 1 126 ? -10.825 -23.224 3.161 1.00 96.00 126 TYR A N 1
ATOM 1042 C CA . TYR A 1 126 ? -12.064 -23.008 2.411 1.00 96.00 126 TYR A CA 1
ATOM 1043 C C . TYR A 1 126 ? -12.043 -21.716 1.591 1.00 96.00 126 TYR A C 1
ATOM 1045 O O . TYR A 1 126 ? -12.523 -21.704 0.460 1.00 96.00 126 TYR A O 1
ATOM 1053 N N . LEU A 1 127 ? -11.443 -20.646 2.119 1.00 95.44 127 LEU A N 1
ATOM 1054 C CA . LEU A 1 127 ? -11.235 -19.416 1.358 1.00 95.44 127 LEU A CA 1
ATOM 1055 C C . LEU A 1 127 ? -10.368 -19.662 0.115 1.00 95.44 127 LEU A C 1
ATOM 1057 O O . LEU A 1 127 ? -10.727 -19.237 -0.979 1.00 95.44 127 LEU A O 1
ATOM 1061 N N . ASN A 1 128 ? -9.250 -20.376 0.274 1.00 94.19 128 ASN A N 1
ATOM 1062 C CA . ASN A 1 128 ? -8.378 -20.736 -0.843 1.00 94.19 128 ASN A CA 1
ATOM 1063 C C . ASN A 1 128 ? -9.110 -21.632 -1.850 1.00 94.19 128 ASN A C 1
ATOM 1065 O O . ASN A 1 128 ? -9.067 -21.349 -3.042 1.00 94.19 128 ASN A O 1
ATOM 1069 N N . LEU A 1 129 ? -9.831 -22.658 -1.387 1.00 94.94 129 LEU A N 1
ATOM 1070 C CA . LEU A 1 129 ? -10.629 -23.535 -2.251 1.00 94.94 129 LEU A CA 1
ATOM 1071 C C . LEU A 1 129 ? -11.670 -22.762 -3.072 1.00 94.94 129 LEU A C 1
ATOM 1073 O O . LEU A 1 129 ? -11.936 -23.141 -4.206 1.00 94.94 129 LEU A O 1
ATOM 1077 N N . GLY A 1 130 ? -12.233 -21.678 -2.532 1.00 93.25 130 GLY A N 1
ATOM 1078 C CA . GLY A 1 130 ? -13.149 -20.805 -3.268 1.00 93.25 130 GLY A CA 1
ATOM 1079 C C . GLY A 1 130 ? -12.450 -19.865 -4.255 1.00 93.25 130 GLY A C 1
ATOM 1080 O O . GLY A 1 130 ? -12.949 -19.654 -5.357 1.00 93.25 130 GLY A O 1
ATOM 1081 N N . ILE A 1 131 ? -11.295 -19.298 -3.889 1.00 92.38 131 ILE A N 1
ATOM 1082 C CA . ILE A 1 131 ? -10.626 -18.283 -4.718 1.00 92.38 131 ILE A CA 1
ATOM 1083 C C . ILE A 1 131 ? -9.755 -18.892 -5.822 1.00 92.38 131 ILE A C 1
ATOM 1085 O O . ILE A 1 131 ? -9.690 -18.321 -6.908 1.00 92.38 131 ILE A O 1
ATOM 1089 N N . TRP A 1 132 ? -9.114 -20.043 -5.615 1.00 93.12 132 TRP A N 1
ATOM 1090 C CA . TRP A 1 132 ? -8.274 -20.661 -6.650 1.00 93.12 132 TRP A CA 1
ATOM 1091 C C . TRP A 1 132 ? -9.020 -20.932 -7.967 1.00 93.12 132 TRP A C 1
ATOM 1093 O O . TRP A 1 132 ? -8.501 -20.544 -9.015 1.00 93.12 132 TRP A O 1
ATOM 1103 N N . PRO A 1 133 ? -10.248 -21.486 -7.963 1.00 94.75 133 PRO A N 1
ATOM 1104 C CA . PRO A 1 133 ? -11.055 -21.594 -9.175 1.00 94.75 133 PRO A CA 1
ATOM 1105 C C . PRO A 1 133 ? -11.337 -20.240 -9.836 1.00 94.75 133 PRO A C 1
ATOM 1107 O O . PRO A 1 133 ? -11.310 -20.147 -11.061 1.00 94.75 133 PRO A O 1
ATOM 1110 N N . LEU A 1 134 ? -11.559 -19.176 -9.053 1.00 93.44 134 LEU A N 1
ATOM 1111 C CA . LEU A 1 134 ? -11.748 -17.822 -9.588 1.00 93.44 134 LEU A CA 1
ATOM 1112 C C . LEU A 1 134 ? -10.471 -17.287 -10.237 1.00 93.44 134 LEU A C 1
ATOM 1114 O O . LEU A 1 134 ? -10.551 -16.679 -11.299 1.00 93.44 134 LEU A O 1
ATOM 1118 N N . ILE A 1 135 ? -9.304 -17.541 -9.637 1.00 91.56 135 ILE A N 1
ATOM 1119 C CA . ILE A 1 135 ? -8.002 -17.194 -10.218 1.00 91.56 135 ILE A CA 1
ATOM 1120 C C . ILE A 1 135 ? -7.838 -17.918 -11.554 1.00 91.56 135 ILE A C 1
ATOM 1122 O O . ILE A 1 135 ? -7.617 -17.265 -12.570 1.00 91.56 135 ILE A O 1
ATOM 1126 N N . LEU A 1 136 ? -8.007 -19.243 -11.582 1.00 93.94 136 LEU A N 1
ATOM 1127 C CA . LEU A 1 136 ? -7.904 -20.039 -12.811 1.00 93.94 136 LEU A CA 1
ATOM 1128 C C . LEU A 1 136 ? -8.881 -19.550 -13.887 1.00 93.94 136 LEU A C 1
ATOM 1130 O O . LEU A 1 136 ? -8.492 -19.358 -15.038 1.00 93.94 136 LEU A O 1
ATOM 1134 N N . THR A 1 137 ? -10.124 -19.263 -13.497 1.00 93.56 137 THR A N 1
ATOM 1135 C CA . THR A 1 137 ? -11.134 -18.691 -14.394 1.00 93.56 137 THR A CA 1
ATOM 1136 C C . THR A 1 137 ? -10.671 -17.345 -14.933 1.00 93.56 137 THR A C 1
ATOM 1138 O O . THR A 1 137 ? -10.710 -17.135 -16.139 1.00 93.56 137 THR A O 1
ATOM 1141 N N . ALA A 1 138 ? -10.165 -16.448 -14.085 1.00 90.94 138 ALA A N 1
ATOM 1142 C CA . ALA A 1 138 ? -9.653 -15.156 -14.520 1.00 90.94 138 ALA A CA 1
ATOM 1143 C C . ALA A 1 138 ? -8.485 -15.313 -15.507 1.00 90.94 138 ALA A C 1
ATOM 1145 O O . ALA A 1 138 ? -8.406 -14.538 -16.456 1.00 90.94 138 ALA A O 1
ATOM 1146 N N . TRP A 1 139 ? -7.614 -16.317 -15.348 1.00 91.81 139 TRP A N 1
ATOM 1147 C CA . TRP A 1 139 ? -6.524 -16.614 -16.288 1.00 91.81 139 TRP A CA 1
ATOM 1148 C C . TRP A 1 139 ? -7.014 -17.132 -17.644 1.00 91.81 139 TRP A C 1
ATOM 1150 O O . TRP A 1 139 ? -6.484 -16.711 -18.670 1.00 91.81 139 TRP A O 1
ATOM 1160 N N . ILE A 1 140 ? -8.048 -17.966 -17.680 1.00 94.25 140 ILE A N 1
ATOM 1161 C CA . ILE A 1 140 ? -8.546 -18.582 -18.921 1.00 94.25 140 ILE A CA 1
ATOM 1162 C C . ILE A 1 140 ? -9.533 -17.658 -19.657 1.00 94.25 140 ILE A C 1
ATOM 1164 O O . ILE A 1 140 ? -9.470 -17.505 -20.876 1.00 94.25 140 ILE A O 1
ATOM 1168 N N . LEU A 1 141 ? -10.408 -16.969 -18.921 1.00 91.31 141 LEU A N 1
ATOM 1169 C CA . LEU A 1 141 ? -11.568 -16.247 -19.452 1.00 91.31 141 LEU A CA 1
ATOM 1170 C C . LEU A 1 141 ? -11.239 -15.208 -20.551 1.00 91.31 141 LEU A C 1
ATOM 1172 O O . LEU A 1 141 ? -11.959 -15.180 -21.546 1.00 91.31 141 LEU A O 1
ATOM 1176 N N . PRO A 1 142 ? -10.158 -14.403 -20.476 1.00 89.44 142 PRO A N 1
ATOM 1177 C CA . PRO A 1 142 ? -9.792 -13.451 -21.535 1.00 89.44 142 PRO A CA 1
ATOM 1178 C C . PRO A 1 142 ? -9.511 -14.050 -22.912 1.00 89.44 142 PRO A C 1
ATOM 1180 O O . PRO A 1 142 ? -9.565 -13.316 -23.900 1.00 89.44 142 PRO A O 1
ATOM 1183 N N . MET A 1 143 ? -9.236 -15.356 -22.994 1.00 90.19 143 MET A N 1
ATOM 1184 C CA . MET A 1 143 ? -9.097 -16.065 -24.271 1.00 90.19 143 MET A CA 1
ATOM 1185 C C . MET A 1 143 ? -10.452 -16.326 -24.946 1.00 90.19 143 MET A C 1
ATOM 1187 O O . MET A 1 143 ? -10.495 -16.548 -26.151 1.00 90.19 143 MET A O 1
ATOM 1191 N N . HIS A 1 144 ? -11.549 -16.273 -24.185 1.00 90.94 144 HIS A N 1
ATOM 1192 C CA . HIS A 1 144 ? -12.893 -16.665 -24.622 1.00 90.94 144 HIS A CA 1
ATOM 1193 C C . HIS A 1 144 ? -13.923 -15.529 -24.575 1.00 90.94 144 HIS A C 1
ATOM 1195 O O . HIS A 1 144 ? -15.061 -15.721 -24.993 1.00 90.94 144 HIS A O 1
ATOM 1201 N N . VAL A 1 145 ? -13.552 -14.354 -24.063 1.00 88.25 145 VAL A N 1
ATOM 1202 C CA . VAL A 1 145 ? -14.420 -13.168 -24.034 1.00 88.25 145 VAL A CA 1
ATOM 1203 C C . VAL A 1 145 ? -14.066 -12.180 -25.140 1.00 88.25 145 VAL A C 1
ATOM 1205 O O . VAL A 1 145 ? -12.924 -12.122 -25.603 1.00 88.25 145 VAL A O 1
ATOM 1208 N N . ASN A 1 146 ? -15.050 -11.361 -25.518 1.00 87.00 146 ASN A N 1
ATOM 1209 C CA . ASN A 1 146 ? -14.871 -10.257 -26.459 1.00 87.00 146 ASN A CA 1
ATOM 1210 C C . ASN A 1 146 ? -13.734 -9.325 -26.014 1.00 87.00 146 ASN A C 1
ATOM 1212 O O . ASN A 1 146 ? -13.527 -9.102 -24.817 1.00 87.00 146 ASN A O 1
ATOM 1216 N N . GLU A 1 147 ? -13.045 -8.719 -26.983 1.00 85.94 147 GLU A N 1
ATOM 1217 C CA . GLU A 1 147 ? -11.881 -7.860 -26.729 1.00 85.94 147 GLU A CA 1
ATOM 1218 C C . GLU A 1 147 ? -12.179 -6.711 -25.764 1.00 85.94 147 GLU A C 1
ATOM 1220 O O . GLU A 1 147 ? -11.334 -6.377 -24.939 1.00 85.94 147 GLU A O 1
ATOM 1225 N N . SER A 1 148 ? -13.410 -6.193 -25.770 1.00 85.00 148 SER A N 1
ATOM 1226 C CA . SER A 1 148 ? -13.865 -5.134 -24.863 1.00 85.00 148 SER A CA 1
ATOM 1227 C C . SER A 1 148 ? -13.801 -5.512 -23.374 1.00 85.00 148 SER A C 1
ATOM 1229 O O . SER A 1 148 ? -13.674 -4.632 -22.533 1.00 85.00 148 SER A O 1
ATOM 1231 N N . TRP A 1 149 ? -13.864 -6.803 -23.023 1.00 84.88 149 TRP A N 1
ATOM 1232 C CA . TRP A 1 149 ? -13.794 -7.275 -21.629 1.00 84.88 149 TRP A CA 1
ATOM 1233 C C . TRP A 1 149 ? -12.364 -7.513 -21.138 1.00 84.88 149 TRP A C 1
ATOM 1235 O O . TRP A 1 149 ? -12.108 -7.512 -19.928 1.00 84.88 149 TRP A O 1
ATOM 1245 N N . ARG A 1 150 ? -11.414 -7.720 -22.058 1.00 85.75 150 ARG A N 1
ATOM 1246 C CA . ARG A 1 150 ? -10.022 -8.042 -21.714 1.00 85.75 150 ARG A CA 1
ATOM 1247 C C . ARG A 1 150 ? -9.368 -6.978 -20.817 1.00 85.75 150 ARG A C 1
ATOM 1249 O O . ARG A 1 150 ? -8.756 -7.391 -19.830 1.00 85.75 150 ARG A O 1
ATOM 1256 N N . PRO A 1 151 ? -9.534 -5.658 -21.056 1.00 84.00 151 PRO A N 1
ATOM 1257 C CA . PRO A 1 151 ? -8.936 -4.622 -20.212 1.00 84.00 151 PRO A CA 1
ATOM 1258 C C . PRO A 1 151 ? -9.378 -4.665 -18.748 1.00 84.00 151 PRO A C 1
ATOM 1260 O O . PRO A 1 151 ? -8.609 -4.257 -17.890 1.00 84.00 151 PRO A O 1
ATOM 1263 N N . SER A 1 152 ? -10.576 -5.175 -18.442 1.00 83.69 152 SER A N 1
ATOM 1264 C CA . SER A 1 152 ? -11.075 -5.268 -17.061 1.00 83.69 152 SER A CA 1
ATOM 1265 C C . SER A 1 152 ? -10.717 -6.594 -16.390 1.00 83.69 152 SER A C 1
ATOM 1267 O O . SER A 1 152 ? -10.430 -6.628 -15.194 1.00 83.69 152 SER A O 1
ATOM 1269 N N . ILE A 1 153 ? -10.699 -7.699 -17.142 1.00 86.25 153 ILE A N 1
ATOM 1270 C CA . ILE A 1 153 ? -10.387 -9.021 -16.580 1.00 86.25 153 ILE A CA 1
ATOM 1271 C C . ILE A 1 153 ? -8.879 -9.176 -16.334 1.00 86.25 153 ILE A C 1
ATOM 1273 O O . ILE A 1 153 ? -8.484 -9.788 -15.343 1.00 86.25 153 ILE A O 1
ATOM 1277 N N . VAL A 1 154 ? -8.023 -8.619 -17.200 1.00 85.69 154 VAL A N 1
ATOM 1278 C CA . VAL A 1 154 ? -6.563 -8.762 -17.065 1.00 85.69 154 VAL A CA 1
ATOM 1279 C C . VAL A 1 154 ? -6.041 -8.190 -15.737 1.00 85.69 154 VAL A C 1
ATOM 1281 O O . VAL A 1 154 ? -5.360 -8.933 -15.032 1.00 85.69 154 VAL A O 1
ATOM 1284 N N . PRO A 1 155 ? -6.378 -6.954 -15.319 1.00 82.38 155 PRO A N 1
ATOM 1285 C CA . PRO A 1 155 ? -5.980 -6.439 -14.010 1.00 82.38 155 PRO A CA 1
ATOM 1286 C C . PRO A 1 155 ? -6.611 -7.211 -12.848 1.00 82.38 155 PRO A C 1
ATOM 1288 O O . PRO A 1 155 ? -5.963 -7.443 -11.829 1.00 82.38 155 PRO A O 1
ATOM 1291 N N . PHE A 1 156 ? -7.851 -7.686 -13.012 1.00 84.31 156 PHE A N 1
ATOM 1292 C CA . PHE A 1 156 ? -8.537 -8.478 -11.991 1.00 84.31 156 PHE A CA 1
ATOM 1293 C C . PHE A 1 156 ? -7.790 -9.775 -11.632 1.00 84.31 156 PHE A C 1
ATOM 1295 O O . PHE A 1 156 ? -7.749 -10.152 -10.458 1.00 84.31 156 PHE A O 1
ATOM 1302 N N . ARG A 1 157 ? -7.111 -10.410 -12.603 1.00 87.44 157 ARG A N 1
ATOM 1303 C CA . ARG A 1 157 ? -6.220 -11.565 -12.355 1.00 87.44 157 ARG A CA 1
ATOM 1304 C C . ARG A 1 157 ? -5.152 -11.267 -11.302 1.00 87.44 157 ARG A C 1
ATOM 1306 O O . ARG A 1 157 ? -4.826 -12.148 -10.514 1.00 87.44 157 ARG A O 1
ATOM 1313 N N . TRP A 1 158 ? -4.625 -10.044 -11.285 1.00 82.75 158 TRP A N 1
ATOM 1314 C CA . TRP A 1 158 ? -3.575 -9.614 -10.359 1.00 82.75 158 TRP A CA 1
ATOM 1315 C C . TRP A 1 158 ? -4.130 -9.207 -8.991 1.00 82.75 158 TRP A C 1
ATOM 1317 O O . TRP A 1 158 ? -3.470 -9.395 -7.971 1.00 82.75 158 TRP A O 1
ATOM 1327 N N . ILE A 1 159 ? -5.370 -8.712 -8.948 1.00 82.81 159 ILE A N 1
ATOM 1328 C CA . ILE A 1 159 ? -6.059 -8.349 -7.701 1.00 82.81 159 ILE A CA 1
ATOM 1329 C C . ILE A 1 159 ? -6.434 -9.591 -6.886 1.00 82.81 159 ILE A C 1
ATOM 1331 O O . ILE A 1 159 ? -6.332 -9.575 -5.660 1.00 82.81 159 ILE A O 1
ATOM 1335 N N . LEU A 1 160 ? -6.880 -10.667 -7.539 1.00 86.62 160 LEU A N 1
ATOM 1336 C CA . LEU A 1 160 ? -7.395 -11.852 -6.847 1.00 86.62 160 LEU A CA 1
ATOM 1337 C C . LEU A 1 160 ? -6.401 -12.464 -5.836 1.00 86.62 160 LEU A C 1
ATOM 1339 O O . LEU A 1 160 ? -6.806 -12.646 -4.685 1.00 86.62 160 LEU A O 1
ATOM 1343 N N . PRO A 1 161 ? -5.121 -12.729 -6.180 1.00 85.44 161 PRO A N 1
ATOM 1344 C CA . PRO A 1 161 ? -4.130 -13.203 -5.212 1.00 85.44 161 PRO A CA 1
ATOM 1345 C C . PRO A 1 161 ? -3.959 -12.265 -4.012 1.00 85.44 161 PRO A C 1
ATOM 1347 O O . PRO A 1 161 ? -3.882 -12.728 -2.874 1.00 85.44 161 PRO A O 1
ATOM 1350 N N . LEU A 1 162 ? -3.973 -10.947 -4.245 1.00 81.50 162 LEU A N 1
ATOM 1351 C CA . LEU A 1 162 ? -3.883 -9.949 -3.176 1.00 81.50 162 LEU A CA 1
ATOM 1352 C C . LEU A 1 162 ? -5.102 -10.020 -2.247 1.00 81.50 162 LEU A C 1
ATOM 1354 O O . LEU A 1 162 ? -4.960 -9.962 -1.022 1.00 81.50 162 LEU A O 1
ATOM 1358 N N . LEU A 1 163 ? -6.299 -10.197 -2.813 1.00 86.81 163 LEU A N 1
ATOM 1359 C CA . LEU A 1 163 ? -7.531 -10.332 -2.043 1.00 86.81 163 LEU A CA 1
ATOM 1360 C C . LEU A 1 163 ? -7.539 -11.593 -1.176 1.00 86.81 163 LEU A C 1
ATOM 1362 O O . LEU A 1 163 ? -8.004 -11.495 -0.044 1.00 86.81 163 LEU A O 1
ATOM 1366 N N . VAL A 1 164 ? -6.993 -12.737 -1.617 1.00 89.50 164 VAL A N 1
ATOM 1367 C CA . VAL A 1 164 ? -6.955 -13.979 -0.804 1.00 89.50 164 VAL A CA 1
ATOM 1368 C C . VAL A 1 164 ? -6.439 -13.699 0.605 1.00 89.50 164 VAL A C 1
ATOM 1370 O O . VAL A 1 164 ? -7.069 -14.070 1.597 1.00 89.50 164 VAL A O 1
ATOM 1373 N N . TRP A 1 165 ? -5.314 -12.995 0.712 1.00 85.00 165 TRP A N 1
ATOM 1374 C CA . TRP A 1 165 ? -4.717 -12.686 2.006 1.00 85.00 165 TRP A CA 1
ATOM 1375 C C . TRP A 1 165 ? -5.578 -11.721 2.823 1.00 85.00 165 TRP A C 1
ATOM 1377 O O . TRP A 1 165 ? -5.801 -11.946 4.014 1.00 85.00 165 TRP A O 1
ATOM 1387 N N . ARG A 1 166 ? -6.119 -10.673 2.193 1.00 88.31 166 ARG A N 1
ATOM 1388 C CA . ARG A 1 166 ? -6.955 -9.664 2.867 1.00 88.31 166 ARG A CA 1
ATOM 1389 C C . ARG A 1 166 ? -8.279 -10.234 3.376 1.00 88.31 166 ARG A C 1
ATOM 1391 O O . ARG A 1 166 ? -8.678 -9.956 4.509 1.00 88.31 166 ARG A O 1
ATOM 1398 N N . LEU A 1 167 ? -8.904 -11.094 2.582 1.00 93.25 167 LEU A N 1
ATOM 1399 C CA . LEU A 1 167 ? -10.090 -11.860 2.947 1.00 93.25 167 LEU A CA 1
ATOM 1400 C C . LEU A 1 167 ? -9.775 -12.878 4.056 1.00 93.25 167 LEU A C 1
ATOM 1402 O O . LEU A 1 167 ? -10.576 -13.071 4.972 1.00 93.25 167 LEU A O 1
ATOM 1406 N N . GLY A 1 168 ? -8.570 -13.453 4.057 1.00 92.38 168 GLY A N 1
ATOM 1407 C CA . GLY A 1 168 ? -8.084 -14.295 5.149 1.00 92.38 168 GLY A CA 1
ATOM 1408 C C . GLY A 1 168 ? -8.073 -13.559 6.490 1.00 92.38 168 GLY A C 1
ATOM 1409 O O . GLY A 1 168 ? -8.562 -14.090 7.489 1.00 92.38 168 GLY A O 1
ATOM 1410 N N . TYR A 1 169 ? -7.606 -12.306 6.518 1.00 89.69 169 TYR A N 1
ATOM 1411 C CA . TYR A 1 169 ? -7.643 -11.487 7.735 1.00 89.69 169 TYR A CA 1
ATOM 1412 C C . TYR A 1 169 ? -9.063 -11.200 8.224 1.00 89.69 169 TYR A C 1
ATOM 1414 O O . TYR A 1 169 ? -9.270 -11.187 9.436 1.00 89.69 169 TYR A O 1
ATOM 1422 N N . LEU A 1 170 ? -10.036 -11.013 7.322 1.00 92.94 170 LEU A N 1
ATOM 1423 C CA . LEU A 1 170 ? -11.447 -10.871 7.702 1.00 92.94 170 LEU A CA 1
ATOM 1424 C C . LEU A 1 170 ? -11.954 -12.117 8.432 1.00 92.94 170 LEU A C 1
ATOM 1426 O O . LEU A 1 170 ? -12.510 -12.012 9.522 1.00 92.94 170 LEU A O 1
ATOM 1430 N N . LEU A 1 171 ? -11.712 -13.308 7.881 1.00 94.31 171 LEU A N 1
ATOM 1431 C CA . LEU A 1 171 ? -12.151 -14.551 8.518 1.00 94.31 171 LEU A CA 1
ATOM 1432 C C . LEU A 1 171 ? -11.444 -14.795 9.857 1.00 94.31 171 LEU A C 1
ATOM 1434 O O . LEU A 1 171 ? -12.081 -15.218 10.820 1.00 94.31 171 LEU A O 1
ATOM 1438 N N . LEU A 1 172 ? -10.145 -14.494 9.948 1.00 93.00 172 LEU A N 1
ATOM 1439 C CA . LEU A 1 172 ? -9.392 -14.616 11.199 1.00 93.00 172 LEU A CA 1
ATOM 1440 C C . LEU A 1 172 ? -9.852 -13.609 12.263 1.00 93.00 172 LEU A C 1
ATOM 1442 O O . LEU A 1 172 ? -9.912 -13.966 13.439 1.00 93.00 172 LEU A O 1
ATOM 1446 N N . ALA A 1 173 ? -10.207 -12.383 11.871 1.00 91.81 173 ALA A N 1
ATOM 1447 C CA . ALA A 1 173 ? -10.830 -11.405 12.764 1.00 91.81 173 ALA A CA 1
ATOM 1448 C C . ALA A 1 173 ? -12.195 -11.913 13.262 1.00 91.81 173 ALA A C 1
ATOM 1450 O O . ALA A 1 173 ? -12.482 -11.884 14.459 1.00 91.81 173 ALA A O 1
ATOM 1451 N N . GLY A 1 174 ? -13.005 -12.489 12.367 1.00 93.44 174 GLY A N 1
ATOM 1452 C CA . GLY A 1 174 ? -14.269 -13.138 12.719 1.00 93.44 174 GLY A CA 1
ATOM 1453 C C . GLY A 1 174 ? -14.094 -14.273 13.729 1.00 93.44 174 GLY A C 1
ATOM 1454 O O . GLY A 1 174 ? -14.792 -14.317 14.742 1.00 93.44 174 GLY A O 1
ATOM 1455 N N . LYS A 1 175 ? -13.089 -15.134 13.517 1.00 93.81 175 LYS A N 1
ATOM 1456 C CA . LYS A 1 175 ? -12.717 -16.221 14.438 1.00 93.81 175 LYS A CA 1
ATOM 1457 C C . LYS A 1 175 ? -12.342 -15.712 15.833 1.00 93.81 175 LYS A C 1
ATOM 1459 O O . LYS A 1 175 ? -12.704 -16.344 16.821 1.00 93.81 175 LYS A O 1
ATOM 1464 N N . ARG A 1 176 ? -11.635 -14.578 15.922 1.00 92.06 176 ARG A N 1
ATOM 1465 C CA . ARG A 1 176 ? -11.284 -13.916 17.195 1.00 92.06 176 ARG A CA 1
ATOM 1466 C C . ARG A 1 176 ? -12.448 -13.146 17.825 1.00 92.06 176 ARG A C 1
ATOM 1468 O O . ARG A 1 176 ? -12.345 -12.736 18.974 1.00 92.06 176 ARG A O 1
ATOM 1475 N N . GLY A 1 177 ? -13.541 -12.935 17.091 1.00 90.94 177 GLY A N 1
ATOM 1476 C CA . GLY A 1 177 ? -14.680 -12.128 17.529 1.00 90.94 177 GLY A CA 1
ATOM 1477 C C . GLY A 1 177 ? -14.463 -10.615 17.427 1.00 90.94 177 GLY A C 1
ATOM 1478 O O . GLY A 1 177 ? -15.351 -9.860 17.812 1.00 90.94 177 GLY A O 1
ATOM 1479 N N . SER A 1 178 ? -13.339 -10.154 16.870 1.00 88.88 178 SER A N 1
ATOM 1480 C CA . SER A 1 178 ? -12.997 -8.726 16.771 1.00 88.88 178 SER A CA 1
ATOM 1481 C C . SER A 1 178 ? -13.785 -7.969 15.698 1.00 88.88 178 SER A C 1
ATOM 1483 O O . SER A 1 178 ? -13.748 -6.745 15.638 1.00 88.88 178 SER A O 1
ATOM 1485 N N . MET A 1 179 ? -14.546 -8.687 14.869 1.00 90.75 179 MET A N 1
ATOM 1486 C CA . MET A 1 179 ? -15.474 -8.087 13.907 1.00 90.75 179 MET A CA 1
ATOM 1487 C C . MET A 1 179 ? -16.764 -7.552 14.542 1.00 90.75 179 MET A C 1
ATOM 1489 O O . MET A 1 179 ? -17.563 -6.905 13.863 1.00 90.75 179 MET A O 1
ATOM 1493 N N . GLN A 1 180 ? -17.013 -7.833 15.824 1.00 86.88 180 GLN A N 1
ATOM 1494 C CA . GLN A 1 180 ? -18.165 -7.267 16.519 1.00 86.88 180 GLN A CA 1
ATOM 1495 C C . GLN A 1 180 ? -17.911 -5.779 16.789 1.00 86.88 180 GLN A C 1
ATOM 1497 O O . GLN A 1 180 ? -17.000 -5.424 17.528 1.00 86.88 180 GLN A O 1
ATOM 1502 N N . GLY A 1 181 ? -18.715 -4.911 16.172 1.00 84.75 181 GLY A N 1
ATOM 1503 C CA . GLY A 1 181 ? -18.604 -3.455 16.316 1.00 84.75 181 GLY A CA 1
ATOM 1504 C C . GLY A 1 181 ? -17.880 -2.736 15.173 1.00 84.75 181 GLY A C 1
ATOM 1505 O O . GLY A 1 181 ? -17.851 -1.509 15.177 1.00 84.75 181 GLY A O 1
ATOM 1506 N N . SER A 1 182 ? -17.355 -3.452 14.172 1.00 90.31 182 SER A N 1
ATOM 1507 C CA . SER A 1 182 ? -16.848 -2.836 12.939 1.00 90.31 182 SER A CA 1
ATOM 1508 C C . SER A 1 182 ? -17.920 -2.771 11.844 1.00 90.31 182 SER A C 1
ATOM 1510 O O . SER A 1 182 ? -18.865 -3.569 11.790 1.00 90.31 182 SER A O 1
ATOM 1512 N N . SER A 1 183 ? -17.785 -1.800 10.944 1.00 91.50 183 SER A N 1
ATOM 1513 C CA . SER A 1 183 ? -18.617 -1.664 9.749 1.00 91.50 183 SER A CA 1
ATOM 1514 C C . SER A 1 183 ? -17.903 -2.228 8.520 1.00 91.50 183 SER A C 1
ATOM 1516 O O . SER A 1 183 ? -16.681 -2.305 8.480 1.00 91.50 183 SER A O 1
ATOM 1518 N N . PHE A 1 184 ? -18.642 -2.569 7.460 1.00 91.56 184 PHE A N 1
ATOM 1519 C CA . PHE A 1 184 ? -18.034 -3.015 6.197 1.00 91.56 184 PHE A CA 1
ATOM 1520 C C . PHE A 1 184 ? -17.013 -2.002 5.642 1.00 91.56 184 PHE A C 1
ATOM 1522 O O . PHE A 1 184 ? -15.961 -2.383 5.131 1.00 91.56 184 PHE A O 1
ATOM 1529 N N . ARG A 1 185 ? -17.296 -0.702 5.806 1.00 88.69 185 ARG A N 1
ATOM 1530 C CA . ARG A 1 185 ? -16.437 0.397 5.340 1.00 88.69 185 ARG A CA 1
ATOM 1531 C C . ARG A 1 185 ? -15.065 0.388 6.013 1.00 88.69 185 ARG A C 1
ATOM 1533 O O . ARG A 1 185 ? -14.072 0.680 5.354 1.00 88.69 185 ARG A O 1
ATOM 1540 N N . ASP A 1 186 ? -15.000 -0.020 7.280 1.00 86.00 186 ASP A N 1
ATOM 1541 C CA . ASP A 1 186 ? -13.746 -0.138 8.031 1.00 86.00 186 ASP A CA 1
ATOM 1542 C C . ASP A 1 186 ? -12.793 -1.187 7.440 1.00 86.00 186 ASP A C 1
ATOM 1544 O O . ASP A 1 186 ? -11.593 -1.160 7.719 1.00 86.00 186 ASP A O 1
ATOM 1548 N N . HIS A 1 187 ? -13.316 -2.094 6.609 1.00 88.12 187 HIS A N 1
ATOM 1549 C CA . HIS A 1 187 ? -12.548 -3.170 6.000 1.00 88.12 187 HIS A CA 1
ATOM 1550 C C . HIS A 1 187 ? -12.166 -2.943 4.541 1.00 88.12 187 HIS A C 1
ATOM 1552 O O . HIS A 1 187 ? -11.234 -3.585 4.058 1.00 88.12 187 HIS A O 1
ATOM 1558 N N . LEU A 1 188 ? -12.827 -2.012 3.850 1.00 87.12 188 LEU A N 1
ATOM 1559 C CA . LEU A 1 188 ? -12.545 -1.731 2.442 1.00 87.12 188 LEU A CA 1
ATOM 1560 C C . LEU A 1 188 ? -11.105 -1.266 2.235 1.00 87.12 188 LEU A C 1
ATOM 1562 O O . LEU A 1 188 ? -10.422 -1.768 1.348 1.00 87.12 188 LEU A O 1
ATOM 1566 N N . TRP A 1 189 ? -10.619 -0.366 3.089 1.00 81.50 189 TRP A N 1
ATOM 1567 C CA . TRP A 1 189 ? -9.363 0.323 2.821 1.00 81.50 189 TRP A CA 1
ATOM 1568 C C . TRP A 1 189 ? -8.103 -0.525 2.985 1.00 81.50 189 TRP A C 1
ATOM 1570 O O . TRP A 1 189 ? -7.102 -0.255 2.335 1.00 81.50 189 TRP A O 1
ATOM 1580 N N . TYR A 1 190 ? -8.123 -1.564 3.824 1.00 80.69 190 TYR A N 1
ATOM 1581 C CA . TYR A 1 190 ? -6.992 -2.493 3.899 1.00 80.69 190 TYR A CA 1
ATOM 1582 C C . TYR A 1 190 ? -7.176 -3.701 2.975 1.00 80.69 190 TYR A C 1
ATOM 1584 O O . TYR A 1 190 ? -6.195 -4.395 2.704 1.00 80.69 190 TYR A O 1
ATOM 1592 N N . CYS A 1 191 ? -8.404 -3.980 2.514 1.00 85.56 191 CYS A N 1
ATOM 1593 C CA . CYS A 1 191 ? -8.654 -5.006 1.501 1.00 85.56 191 CYS A CA 1
ATOM 1594 C C . CYS A 1 191 ? -8.286 -4.525 0.096 1.00 85.56 191 CYS A C 1
ATOM 1596 O O . CYS A 1 191 ? -7.809 -5.322 -0.704 1.00 85.56 191 CYS A O 1
ATOM 1598 N N . LEU A 1 192 ? -8.465 -3.231 -0.174 1.00 81.94 192 LEU A N 1
ATOM 1599 C CA . LEU A 1 192 ? -8.156 -2.569 -1.440 1.00 81.94 192 LEU A CA 1
ATOM 1600 C C . LEU A 1 192 ? -7.265 -1.341 -1.194 1.00 81.94 192 LEU A C 1
ATOM 1602 O O . LEU A 1 192 ? -7.691 -0.223 -1.455 1.00 81.94 192 LEU A O 1
ATOM 1606 N N . PRO A 1 193 ? -6.055 -1.505 -0.638 1.00 67.44 193 PRO A N 1
ATOM 1607 C CA . PRO A 1 193 ? -5.219 -0.373 -0.249 1.00 67.44 193 PRO A CA 1
ATOM 1608 C C . PRO A 1 193 ? -4.888 0.527 -1.441 1.00 67.44 193 PRO A C 1
ATOM 1610 O O . PRO A 1 193 ? -4.098 0.159 -2.303 1.00 67.44 193 PRO A O 1
ATOM 1613 N N . ALA A 1 194 ? -5.457 1.734 -1.434 1.00 62.75 194 ALA A N 1
ATOM 1614 C CA . ALA A 1 194 ? -5.156 2.792 -2.401 1.00 62.75 194 ALA A CA 1
ATOM 1615 C C . ALA A 1 194 ? -3.717 3.304 -2.321 1.00 62.75 194 ALA A C 1
ATOM 1617 O O . ALA A 1 194 ? -3.186 3.854 -3.277 1.00 62.75 194 ALA A O 1
ATOM 1618 N N . VAL A 1 195 ? -3.120 3.173 -1.135 1.00 54.78 195 VAL A N 1
ATOM 1619 C CA . VAL A 1 195 ? -1.787 3.663 -0.802 1.00 54.78 195 VAL A CA 1
ATOM 1620 C C . VAL A 1 195 ? -1.089 2.552 -0.013 1.00 54.78 195 VAL A C 1
ATOM 1622 O O . VAL A 1 195 ? -1.582 2.145 1.040 1.00 54.78 195 VAL A O 1
ATOM 1625 N N . GLY A 1 196 ? 0.028 2.023 -0.527 1.00 54.12 196 GLY A N 1
ATOM 1626 C CA . GLY A 1 196 ? 0.889 1.080 0.207 1.00 54.12 196 GLY A CA 1
ATOM 1627 C C . GLY A 1 196 ? 0.398 -0.374 0.288 1.00 54.12 196 GLY A C 1
ATOM 1628 O O . GLY A 1 196 ? 0.463 -1.002 1.346 1.00 54.12 196 GLY A O 1
ATOM 1629 N N . GLY A 1 197 ? -0.096 -0.929 -0.821 1.00 47.88 197 GLY A N 1
ATOM 1630 C CA . GLY A 1 197 ? -0.624 -2.295 -0.881 1.00 47.88 197 GLY A CA 1
ATOM 1631 C C . GLY A 1 197 ? 0.299 -3.383 -1.419 1.00 47.88 197 GLY A C 1
ATOM 1632 O O . GLY A 1 197 ? 0.014 -4.559 -1.194 1.00 47.88 197 GLY A O 1
ATOM 1633 N N . THR A 1 198 ? 1.355 -3.016 -2.141 1.00 44.28 198 THR A N 1
ATOM 1634 C CA . THR A 1 198 ? 2.004 -3.932 -3.091 1.00 44.28 198 THR A CA 1
ATOM 1635 C C . THR A 1 198 ? 3.292 -4.573 -2.577 1.00 44.28 198 THR A C 1
ATOM 1637 O O . THR A 1 198 ? 3.560 -5.705 -2.959 1.00 44.28 198 THR A O 1
ATOM 1640 N N . ASN A 1 199 ? 4.036 -3.933 -1.660 1.00 44.28 199 ASN A N 1
ATOM 1641 C CA . ASN A 1 199 ? 5.424 -4.346 -1.370 1.00 44.28 199 ASN A CA 1
ATOM 1642 C C . ASN A 1 199 ? 5.758 -4.651 0.102 1.00 44.28 199 ASN A C 1
ATOM 1644 O O . ASN A 1 199 ? 6.896 -5.002 0.404 1.00 44.28 199 ASN A O 1
ATOM 1648 N N . VAL A 1 200 ? 4.805 -4.556 1.039 1.00 39.50 200 VAL A N 1
ATOM 1649 C CA . VAL A 1 200 ? 5.066 -4.952 2.437 1.00 39.50 200 VAL A CA 1
ATOM 1650 C C . VAL A 1 200 ? 4.627 -6.405 2.642 1.00 39.50 200 VAL A C 1
ATOM 1652 O O . VAL A 1 200 ? 3.437 -6.697 2.475 1.00 39.50 200 VAL A O 1
ATOM 1655 N N . PRO A 1 201 ? 5.531 -7.323 3.037 1.00 38.78 201 PRO A N 1
ATOM 1656 C CA . PRO A 1 201 ? 5.125 -8.663 3.417 1.00 38.78 201 PRO A CA 1
ATOM 1657 C C . PRO A 1 201 ? 4.266 -8.528 4.683 1.00 38.78 201 PRO A C 1
ATOM 1659 O O . PRO A 1 201 ? 4.634 -7.820 5.618 1.00 38.78 201 PRO A O 1
ATOM 1662 N N . TYR A 1 202 ? 3.108 -9.186 4.707 1.00 45.44 202 TYR A N 1
ATOM 1663 C CA . TYR A 1 202 ? 2.130 -9.184 5.810 1.00 45.44 202 TYR A CA 1
ATOM 1664 C C . TYR A 1 202 ? 1.245 -7.927 5.904 1.00 45.44 202 TYR A C 1
ATOM 1666 O O . TYR A 1 202 ? 1.463 -6.995 6.680 1.00 45.44 202 TYR A O 1
ATOM 1674 N N . GLY A 1 203 ? 0.149 -7.954 5.140 1.00 55.34 203 GLY A N 1
ATOM 1675 C CA . GLY A 1 203 ? -0.942 -6.994 5.249 1.00 55.34 203 GLY A CA 1
ATOM 1676 C C . GLY A 1 203 ? -1.563 -6.992 6.646 1.00 55.34 203 GLY A C 1
ATOM 1677 O O . GLY A 1 203 ? -2.157 -7.961 7.090 1.00 55.34 203 GLY A O 1
ATOM 1678 N N . LYS A 1 204 ? -1.454 -5.889 7.371 1.00 71.50 204 LYS A N 1
ATOM 1679 C CA . LYS A 1 204 ? -2.061 -5.747 8.697 1.00 71.50 204 LYS A CA 1
ATOM 1680 C C . LYS A 1 204 ? -3.593 -5.718 8.565 1.00 71.50 204 LYS A C 1
ATOM 1682 O O . LYS A 1 204 ? -4.119 -4.944 7.771 1.00 71.50 204 LYS A O 1
ATOM 1687 N N . GLY A 1 205 ? -4.303 -6.587 9.289 1.00 77.38 205 GLY A N 1
ATOM 1688 C CA . GLY A 1 205 ? -5.774 -6.595 9.332 1.00 77.38 205 GLY A CA 1
ATOM 1689 C C . GLY A 1 205 ? -6.343 -5.457 10.188 1.00 77.38 205 GLY A C 1
ATOM 1690 O O . GLY A 1 205 ? -5.591 -4.785 10.894 1.00 77.38 205 GLY A O 1
ATOM 1691 N N . PHE A 1 206 ? -7.669 -5.270 10.169 1.00 82.62 206 PHE A N 1
ATOM 1692 C CA . PHE A 1 206 ? -8.352 -4.204 10.922 1.00 82.62 206 PHE A CA 1
ATOM 1693 C C . PHE A 1 206 ? -7.917 -4.120 12.390 1.00 82.62 206 PHE A C 1
ATOM 1695 O O . PHE A 1 206 ? -7.591 -3.036 12.858 1.00 82.62 206 PHE A O 1
ATOM 1702 N N . ASP A 1 207 ? -7.834 -5.260 13.083 1.00 81.44 207 ASP A N 1
ATOM 1703 C CA . ASP A 1 207 ? -7.438 -5.325 14.496 1.00 81.44 207 ASP A CA 1
ATOM 1704 C C . ASP A 1 207 ? -6.077 -4.668 14.744 1.00 81.44 207 ASP A C 1
ATOM 1706 O O . ASP A 1 207 ? -5.925 -3.857 15.653 1.00 81.44 207 ASP A O 1
ATOM 1710 N N . TYR A 1 208 ? -5.091 -4.984 13.899 1.00 82.50 208 TYR A N 1
ATOM 1711 C CA . TYR A 1 208 ? -3.752 -4.416 14.009 1.00 82.50 208 TYR A CA 1
ATOM 1712 C C . TYR A 1 208 ? -3.783 -2.911 13.748 1.00 82.50 208 TYR A C 1
ATOM 1714 O O . TYR A 1 208 ? -3.149 -2.137 14.462 1.00 82.50 208 TYR A O 1
ATOM 1722 N N . LEU A 1 209 ? -4.500 -2.494 12.705 1.00 81.38 209 LEU A N 1
ATOM 1723 C CA . LEU A 1 209 ? -4.573 -1.094 12.295 1.00 81.38 209 LEU A CA 1
ATOM 1724 C C . LEU A 1 209 ? -5.297 -0.247 13.345 1.00 81.38 209 LEU A C 1
ATOM 1726 O O . LEU A 1 209 ? -4.914 0.893 13.578 1.00 81.38 209 LEU A O 1
ATOM 1730 N N . ASN A 1 210 ? -6.302 -0.819 14.006 1.00 82.50 210 ASN A N 1
ATOM 1731 C CA . ASN A 1 210 ? -7.005 -0.180 15.106 1.00 82.50 210 ASN A CA 1
ATOM 1732 C C . ASN A 1 210 ? -6.137 -0.118 16.372 1.00 82.50 210 ASN A C 1
ATOM 1734 O O . ASN A 1 210 ? -6.113 0.916 17.025 1.00 82.50 210 ASN A O 1
ATOM 1738 N N . ALA A 1 211 ? -5.382 -1.176 16.685 1.00 83.06 211 ALA A N 1
ATOM 1739 C CA . ALA A 1 211 ? -4.477 -1.202 17.838 1.00 83.06 211 ALA A CA 1
ATOM 1740 C C . ALA A 1 211 ? -3.295 -0.224 17.709 1.00 83.06 211 ALA A C 1
ATOM 1742 O O . ALA A 1 211 ? -2.801 0.277 18.710 1.00 83.06 211 ALA A O 1
ATOM 1743 N N . ASN A 1 212 ? -2.847 0.055 16.481 1.00 82.06 212 ASN A N 1
ATOM 1744 C CA . ASN A 1 212 ? -1.755 0.993 16.194 1.00 82.06 212 ASN A CA 1
ATOM 1745 C C . ASN A 1 212 ? -2.267 2.356 15.708 1.00 82.06 212 ASN A C 1
ATOM 1747 O O . ASN A 1 212 ? -1.540 3.105 15.050 1.00 82.06 212 ASN A O 1
ATOM 1751 N N . ARG A 1 213 ? -3.539 2.668 15.969 1.00 81.00 213 ARG A N 1
ATOM 1752 C CA . ARG A 1 213 ? -4.123 3.937 15.559 1.00 81.00 213 ARG A CA 1
ATOM 1753 C C . ARG A 1 213 ? -3.574 5.064 16.432 1.00 81.00 213 ARG A C 1
ATOM 1755 O O . ARG A 1 213 ? -3.632 5.010 17.653 1.00 81.00 213 ARG A O 1
ATOM 1762 N N . ALA A 1 214 ? -3.080 6.107 15.778 1.00 83.56 214 ALA A N 1
ATOM 1763 C CA . ALA A 1 214 ? -2.721 7.359 16.423 1.00 83.56 214 ALA A CA 1
ATOM 1764 C C . ALA A 1 214 ? -3.973 8.238 16.577 1.00 83.56 214 ALA A C 1
ATOM 1766 O O . ALA A 1 214 ? -4.431 8.823 15.590 1.00 83.56 214 ALA A O 1
ATOM 1767 N N . ASP A 1 215 ? -4.523 8.302 17.790 1.00 84.50 215 ASP A N 1
ATOM 1768 C CA . ASP A 1 215 ? -5.707 9.113 18.116 1.00 84.50 215 ASP A CA 1
ATOM 1769 C C . ASP A 1 215 ? -5.362 10.388 18.896 1.00 84.50 215 ASP A C 1
ATOM 1771 O O . ASP A 1 215 ? -6.027 11.413 18.742 1.00 84.50 215 ASP A O 1
ATOM 1775 N N . GLU A 1 216 ? -4.280 10.372 19.673 1.00 90.38 216 GLU A N 1
ATOM 1776 C CA . GLU A 1 216 ? -3.820 11.556 20.394 1.00 90.38 216 GLU A CA 1
ATOM 1777 C C . GLU A 1 216 ? -3.103 12.537 19.452 1.00 90.38 216 GLU A C 1
ATOM 1779 O O . GLU A 1 216 ? -2.342 12.094 18.581 1.00 90.38 216 GLU A O 1
ATOM 1784 N N . PRO A 1 217 ? -3.254 13.864 19.636 1.00 89.81 217 PRO A N 1
ATOM 1785 C CA . PRO A 1 217 ? -2.623 14.866 18.775 1.00 89.81 217 PRO A CA 1
ATOM 1786 C C . PRO A 1 217 ? -1.111 14.674 18.608 1.00 89.81 217 PRO A C 1
ATOM 1788 O O . PRO A 1 217 ? -0.591 14.795 17.499 1.00 89.81 217 PRO A O 1
ATOM 1791 N N . GLU A 1 218 ? -0.410 14.328 19.688 1.00 90.31 218 GLU A N 1
ATOM 1792 C CA . GLU A 1 218 ? 1.032 14.087 19.646 1.00 90.31 218 GLU A CA 1
ATOM 1793 C C . GLU A 1 218 ? 1.373 12.812 18.860 1.00 90.31 218 GLU A C 1
ATOM 1795 O O . GLU A 1 218 ? 2.250 12.832 17.997 1.00 90.31 218 GLU A O 1
ATOM 1800 N N . SER A 1 219 ? 0.643 11.715 19.081 1.00 89.88 219 SER A N 1
ATOM 1801 C CA . SER A 1 219 ? 0.829 10.467 18.323 1.00 89.88 219 SER A CA 1
ATOM 1802 C C . SER A 1 219 ? 0.587 10.667 16.818 1.00 89.88 219 SER A C 1
ATOM 1804 O O . SER A 1 219 ? 1.312 10.130 15.971 1.00 89.88 219 SER A O 1
ATOM 1806 N N . ILE A 1 220 ? -0.392 11.509 16.473 1.00 89.31 220 ILE A N 1
ATOM 1807 C CA . ILE A 1 220 ? -0.693 11.910 15.101 1.00 89.31 220 ILE A CA 1
ATOM 1808 C C . ILE A 1 220 ? 0.487 12.676 14.502 1.00 89.31 220 ILE A C 1
ATOM 1810 O O . ILE A 1 220 ? 0.914 12.350 13.392 1.00 89.31 220 ILE A O 1
ATOM 1814 N N . ALA A 1 221 ? 1.020 13.656 15.229 1.00 91.19 221 ALA A N 1
ATOM 1815 C CA . ALA A 1 221 ? 2.170 14.438 14.798 1.00 91.19 221 ALA A CA 1
ATOM 1816 C C . ALA A 1 221 ? 3.401 13.552 14.553 1.00 91.19 221 ALA A C 1
ATOM 1818 O O . ALA A 1 221 ? 4.036 13.654 13.503 1.00 91.19 221 ALA A O 1
ATOM 1819 N N . ARG A 1 222 ? 3.696 12.610 15.459 1.00 92.19 222 ARG A N 1
ATOM 1820 C CA . ARG A 1 222 ? 4.792 11.640 15.285 1.00 92.19 222 ARG A CA 1
ATOM 1821 C C . ARG A 1 222 ? 4.599 10.774 14.040 1.00 92.19 222 ARG A C 1
ATOM 1823 O O . ARG A 1 222 ? 5.541 10.578 13.277 1.00 92.19 222 ARG A O 1
ATOM 1830 N N . THR A 1 223 ? 3.372 10.316 13.786 1.00 89.06 223 THR A N 1
ATOM 1831 C CA . THR A 1 223 ? 3.037 9.536 12.580 1.00 89.06 223 THR A CA 1
ATOM 1832 C C . THR A 1 223 ? 3.232 10.359 11.304 1.00 89.06 223 THR A C 1
ATOM 1834 O O . THR A 1 223 ? 3.742 9.850 10.310 1.00 89.06 223 THR A O 1
ATOM 1837 N N . GLN A 1 224 ? 2.874 11.645 11.323 1.00 90.19 224 GLN A N 1
ATOM 1838 C CA . GLN A 1 224 ? 3.072 12.552 10.189 1.00 90.19 224 GLN A CA 1
ATOM 1839 C C . GLN A 1 224 ? 4.556 12.822 9.923 1.00 90.19 224 GLN A C 1
ATOM 1841 O O . GLN A 1 224 ? 4.989 12.747 8.777 1.00 90.19 224 GLN A O 1
ATOM 1846 N N . LEU A 1 225 ? 5.350 13.060 10.970 1.00 93.19 225 LEU A N 1
ATOM 1847 C CA . LEU A 1 225 ? 6.803 13.214 10.864 1.00 93.19 225 LEU A CA 1
ATOM 1848 C C . LEU A 1 225 ? 7.474 11.931 10.352 1.00 93.19 225 LEU A C 1
ATOM 1850 O O . LEU A 1 225 ? 8.362 11.995 9.504 1.00 93.19 225 LEU A O 1
ATOM 1854 N N . ALA A 1 226 ? 7.017 10.759 10.802 1.00 90.56 226 ALA A N 1
ATOM 1855 C CA . ALA A 1 226 ? 7.454 9.480 10.248 1.00 90.56 226 ALA A CA 1
ATOM 1856 C C . ALA A 1 226 ? 7.072 9.343 8.761 1.00 90.56 226 ALA A C 1
ATOM 1858 O O . ALA A 1 226 ? 7.874 8.858 7.969 1.00 90.56 226 ALA A O 1
ATOM 1859 N N . GLY A 1 227 ? 5.896 9.834 8.358 1.00 89.00 227 GLY A N 1
ATOM 1860 C CA . GLY A 1 227 ? 5.498 9.933 6.952 1.00 89.00 227 GLY A CA 1
ATOM 1861 C C . GLY A 1 227 ? 6.447 10.808 6.127 1.00 89.00 227 GLY A C 1
ATOM 1862 O O . GLY A 1 227 ? 6.908 10.375 5.076 1.00 89.00 227 GLY A O 1
ATOM 1863 N N . ILE A 1 228 ? 6.824 11.991 6.629 1.00 92.25 228 ILE A N 1
ATOM 1864 C CA . ILE A 1 228 ? 7.838 12.852 5.991 1.00 92.25 228 ILE A CA 1
ATOM 1865 C C . ILE A 1 228 ? 9.168 12.114 5.848 1.00 92.25 228 ILE A C 1
ATOM 1867 O O . ILE A 1 228 ? 9.775 12.148 4.783 1.00 92.25 228 ILE A O 1
ATOM 1871 N N . LYS A 1 229 ? 9.608 11.403 6.892 1.00 92.12 229 LYS A N 1
ATOM 1872 C CA . LYS A 1 229 ? 10.827 10.588 6.838 1.00 92.12 229 LYS A CA 1
ATOM 1873 C C . LYS A 1 229 ? 10.766 9.554 5.711 1.00 92.12 229 LYS A C 1
ATOM 1875 O O . LYS A 1 229 ? 11.754 9.381 5.004 1.00 92.12 229 LYS A O 1
ATOM 1880 N N . LEU A 1 230 ? 9.630 8.874 5.550 1.00 89.56 230 LEU A N 1
ATOM 1881 C CA . LEU A 1 230 ? 9.433 7.899 4.476 1.00 89.56 230 LEU A CA 1
ATOM 1882 C C . LEU A 1 230 ? 9.431 8.562 3.096 1.00 89.56 230 LEU A C 1
ATOM 1884 O O . LEU A 1 230 ? 10.059 8.029 2.192 1.00 89.56 230 LEU A O 1
ATOM 1888 N N . LEU A 1 231 ? 8.814 9.736 2.942 1.00 89.62 231 LEU A N 1
ATOM 1889 C CA . LEU A 1 231 ? 8.846 10.492 1.684 1.00 89.62 231 LEU A CA 1
ATOM 1890 C C . LEU A 1 231 ? 10.264 10.948 1.320 1.00 89.62 231 LEU A C 1
ATOM 1892 O O . LEU A 1 231 ? 10.669 10.833 0.168 1.00 89.62 231 LEU A O 1
ATOM 1896 N N . VAL A 1 232 ? 11.043 11.424 2.296 1.00 91.94 232 VAL A N 1
ATOM 1897 C CA . VAL A 1 232 ? 12.463 11.745 2.086 1.00 91.94 232 VAL A CA 1
ATOM 1898 C C . VAL A 1 232 ? 13.221 10.498 1.643 1.00 91.94 232 VAL A C 1
ATOM 1900 O O . VAL A 1 232 ? 13.971 10.553 0.675 1.00 91.94 232 VAL A O 1
ATOM 1903 N N . LEU A 1 233 ? 13.006 9.368 2.318 1.00 90.25 233 LEU A N 1
ATOM 1904 C CA . LEU A 1 233 ? 13.659 8.111 1.970 1.00 90.25 233 LEU A CA 1
ATOM 1905 C C . LEU A 1 233 ? 13.277 7.635 0.558 1.00 90.25 233 LEU A C 1
ATOM 1907 O O . LEU A 1 233 ? 14.161 7.233 -0.188 1.00 90.25 233 LEU A O 1
ATOM 1911 N N . ALA A 1 234 ? 12.006 7.743 0.168 1.00 88.75 234 ALA A N 1
ATOM 1912 C CA . ALA A 1 234 ? 11.545 7.430 -1.184 1.00 88.75 234 ALA A CA 1
ATOM 1913 C C . ALA A 1 234 ? 12.249 8.301 -2.236 1.00 88.75 234 ALA A C 1
ATOM 1915 O O . ALA A 1 234 ? 12.777 7.776 -3.210 1.00 88.75 234 ALA A O 1
ATOM 1916 N N . ARG A 1 235 ? 12.373 9.615 -1.995 1.00 89.88 235 ARG A N 1
ATOM 1917 C CA . ARG A 1 235 ? 13.118 10.528 -2.881 1.00 89.88 235 ARG A CA 1
ATOM 1918 C C . ARG A 1 235 ? 14.601 10.186 -2.982 1.00 89.88 235 ARG A C 1
ATOM 1920 O O . ARG A 1 235 ? 15.170 10.286 -4.065 1.00 89.88 235 ARG A O 1
ATOM 1927 N N . LEU A 1 236 ? 15.222 9.766 -1.880 1.00 91.38 236 LEU A N 1
ATOM 1928 C CA . LEU A 1 236 ? 16.600 9.277 -1.911 1.00 91.38 236 LEU A CA 1
ATOM 1929 C C . LEU A 1 236 ? 16.719 8.017 -2.777 1.00 91.38 236 LEU A C 1
ATOM 1931 O O . LEU A 1 236 ? 17.667 7.917 -3.548 1.00 91.38 236 LEU A O 1
ATOM 1935 N N . TRP A 1 237 ? 15.759 7.089 -2.705 1.00 91.00 237 TRP A N 1
ATOM 1936 C CA . TRP A 1 237 ? 15.746 5.906 -3.571 1.00 91.00 237 TRP A CA 1
ATOM 1937 C C . TRP A 1 237 ? 15.529 6.247 -5.044 1.00 91.00 237 TRP A C 1
ATOM 1939 O O . TRP A 1 237 ? 16.235 5.703 -5.886 1.00 91.00 237 TRP A O 1
ATOM 1949 N N . GLU A 1 238 ? 14.630 7.178 -5.364 1.00 89.25 238 GLU A N 1
ATOM 1950 C CA . GLU A 1 238 ? 14.454 7.671 -6.738 1.00 89.25 238 GLU A CA 1
ATOM 1951 C C . GLU A 1 238 ? 15.742 8.291 -7.293 1.00 89.25 238 GLU A C 1
ATOM 1953 O O . GLU A 1 238 ? 16.097 8.052 -8.445 1.00 89.25 238 GLU A O 1
ATOM 1958 N N . TRP A 1 239 ? 16.481 9.044 -6.476 1.00 89.81 239 TRP A N 1
ATOM 1959 C CA . TRP A 1 239 ? 17.795 9.550 -6.872 1.00 89.81 239 TRP A CA 1
ATOM 1960 C C . TRP A 1 239 ? 18.815 8.431 -7.068 1.00 89.81 239 TRP A C 1
ATOM 1962 O O . TRP A 1 239 ? 19.545 8.456 -8.051 1.00 89.81 239 TRP A O 1
ATOM 1972 N N . MET A 1 240 ? 18.853 7.424 -6.192 1.00 90.56 240 MET A N 1
ATOM 1973 C CA . MET A 1 240 ? 19.736 6.267 -6.385 1.00 90.56 240 MET A CA 1
ATOM 1974 C C . MET A 1 240 ? 19.423 5.507 -7.677 1.00 90.56 240 MET A C 1
ATOM 1976 O O . MET A 1 240 ? 20.354 5.076 -8.348 1.00 90.56 240 MET A O 1
ATOM 1980 N N . LEU A 1 241 ? 18.148 5.382 -8.055 1.00 90.44 241 LEU A N 1
ATOM 1981 C CA . LEU A 1 241 ? 17.750 4.790 -9.335 1.00 90.44 241 LEU A CA 1
ATOM 1982 C C . LEU A 1 241 ? 18.271 5.602 -10.521 1.00 90.44 2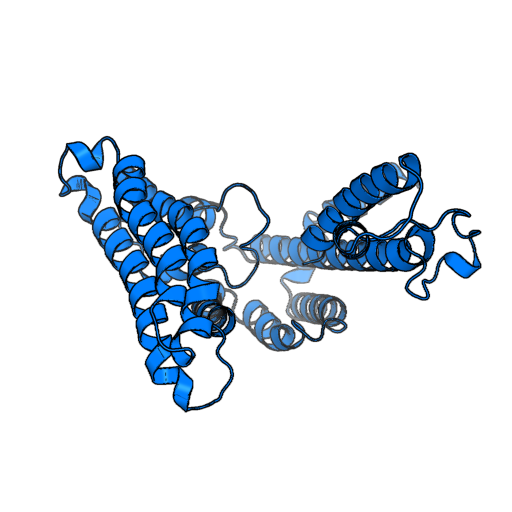41 LEU A C 1
ATOM 1984 O O . LEU A 1 241 ? 18.887 5.024 -11.408 1.00 90.44 241 LEU A O 1
ATOM 1988 N N . LEU A 1 242 ? 18.101 6.929 -10.498 1.00 89.50 242 LEU A N 1
ATOM 1989 C CA . LEU A 1 242 ? 18.617 7.814 -11.547 1.00 89.50 242 LEU A CA 1
ATOM 1990 C C . LEU A 1 242 ? 20.141 7.686 -11.701 1.00 89.50 242 LEU A C 1
ATOM 1992 O O . LEU A 1 242 ? 20.658 7.625 -12.814 1.00 89.50 242 LEU A O 1
ATOM 1996 N N . GLU A 1 243 ? 20.868 7.618 -10.585 1.00 89.12 243 GLU A N 1
ATOM 1997 C CA . GLU A 1 243 ? 22.322 7.445 -10.613 1.00 89.12 243 GLU A CA 1
ATOM 1998 C C . GLU A 1 243 ? 22.732 6.038 -11.073 1.00 89.12 243 GLU A C 1
ATOM 2000 O O . GLU A 1 243 ? 23.739 5.899 -11.764 1.00 89.12 243 GLU A O 1
ATOM 2005 N N . MET A 1 244 ? 21.961 4.991 -10.756 1.00 89.75 244 MET A N 1
ATOM 2006 C CA . MET A 1 244 ? 22.179 3.657 -11.327 1.00 89.75 244 MET A CA 1
ATOM 2007 C C . MET A 1 244 ? 21.954 3.658 -12.844 1.00 89.75 244 MET A C 1
ATOM 2009 O O . MET A 1 244 ? 22.794 3.136 -13.579 1.00 89.75 244 MET A O 1
ATOM 2013 N N . ASP A 1 245 ? 20.882 4.285 -13.326 1.00 89.19 245 ASP A N 1
ATOM 2014 C CA . ASP A 1 245 ? 20.598 4.407 -14.760 1.00 89.19 245 ASP A CA 1
ATOM 2015 C C . ASP A 1 245 ? 21.706 5.165 -15.499 1.00 89.19 245 ASP A C 1
ATOM 2017 O O . ASP A 1 245 ? 22.077 4.797 -16.616 1.00 89.19 245 ASP A O 1
ATOM 2021 N N . ALA A 1 246 ? 22.312 6.159 -14.851 1.00 86.94 246 ALA A N 1
ATOM 2022 C CA . ALA A 1 246 ? 23.416 6.921 -15.415 1.00 86.94 246 ALA A CA 1
ATOM 2023 C C . ALA A 1 246 ? 24.770 6.191 -15.364 1.00 86.94 246 ALA A C 1
ATOM 2025 O O . ALA A 1 246 ? 25.480 6.119 -16.366 1.00 86.94 246 ALA A O 1
ATOM 2026 N N . LEU A 1 247 ? 25.152 5.645 -14.206 1.00 87.00 247 LEU A N 1
ATOM 2027 C CA . LEU A 1 247 ? 26.496 5.099 -13.973 1.00 87.00 247 LEU A CA 1
ATOM 2028 C C . LEU A 1 247 ? 26.640 3.629 -14.385 1.00 87.00 247 LEU A C 1
ATOM 2030 O O . LEU A 1 247 ? 27.727 3.218 -14.796 1.00 87.00 247 LEU A O 1
ATOM 2034 N N . VAL A 1 248 ? 25.574 2.837 -14.233 1.00 88.94 248 VAL A N 1
ATOM 2035 C CA . VAL A 1 248 ? 25.583 1.376 -14.416 1.00 88.94 248 VAL A CA 1
ATOM 2036 C C . VAL A 1 248 ? 25.007 0.991 -15.778 1.00 88.94 248 VAL A C 1
ATOM 2038 O O . VAL A 1 248 ? 25.633 0.226 -16.518 1.00 88.94 248 VAL A O 1
ATOM 2041 N N . TYR A 1 249 ? 23.841 1.541 -16.127 1.00 88.19 249 TYR A N 1
ATOM 2042 C CA . TYR A 1 249 ? 23.139 1.215 -17.376 1.00 88.19 249 TYR A CA 1
ATOM 2043 C C . TYR A 1 249 ? 23.434 2.189 -18.526 1.00 88.19 249 TYR A C 1
ATOM 2045 O O . TYR A 1 249 ? 23.188 1.850 -19.688 1.00 88.19 249 TYR A O 1
ATOM 2053 N N . GLN A 1 250 ? 24.011 3.357 -18.217 1.00 84.31 250 GLN A N 1
ATOM 2054 C CA . GLN A 1 250 ? 24.387 4.412 -19.167 1.00 84.31 250 GLN A CA 1
ATOM 2055 C C . GLN A 1 250 ? 23.222 4.857 -20.072 1.00 84.31 250 GLN A C 1
ATOM 2057 O O . GLN A 1 250 ? 23.403 5.076 -21.270 1.00 84.31 250 GLN A O 1
ATOM 2062 N N . GLN A 1 251 ? 22.010 4.944 -19.515 1.00 80.06 251 GLN A N 1
ATOM 2063 C CA . GLN A 1 251 ? 20.795 5.309 -20.257 1.00 80.06 251 GLN A CA 1
ATOM 2064 C C . GLN A 1 251 ? 20.371 6.768 -20.076 1.00 80.06 251 GLN A C 1
ATOM 2066 O O . GLN A 1 251 ? 19.714 7.325 -20.955 1.00 80.06 251 GLN A O 1
ATOM 2071 N N . THR A 1 252 ? 20.728 7.388 -18.953 1.00 76.50 252 THR A N 1
ATOM 2072 C CA . THR A 1 252 ? 20.294 8.744 -18.596 1.00 76.50 252 THR A CA 1
ATOM 2073 C C . THR A 1 252 ? 21.459 9.608 -18.138 1.00 76.50 252 THR A C 1
ATOM 2075 O O . THR A 1 252 ? 22.482 9.110 -17.674 1.00 76.50 252 THR A O 1
ATOM 2078 N N . GLU A 1 253 ? 21.291 10.926 -18.213 1.00 71.19 253 GLU A N 1
ATOM 2079 C CA . GLU A 1 253 ? 22.207 11.866 -17.568 1.00 71.19 253 GLU A CA 1
ATOM 2080 C C . GLU A 1 253 ? 21.912 11.909 -16.059 1.00 71.19 253 GLU A C 1
ATOM 2082 O O . GLU A 1 253 ? 20.815 12.279 -15.637 1.00 71.19 253 GLU A O 1
ATOM 2087 N N . GLY A 1 254 ? 22.878 11.475 -15.245 1.00 61.59 254 GLY A N 1
ATOM 2088 C CA . GLY A 1 254 ? 22.851 11.595 -13.782 1.00 61.59 254 GLY A CA 1
ATOM 2089 C C . GLY A 1 254 ? 23.627 12.823 -13.301 1.00 61.59 254 GLY A C 1
ATOM 2090 O O . GLY A 1 254 ? 24.253 13.526 -14.094 1.00 61.59 254 GLY A O 1
ATOM 2091 N N . ILE A 1 255 ? 23.646 13.066 -11.989 1.00 69.25 255 ILE A N 1
ATOM 2092 C CA . ILE A 1 255 ? 24.417 14.168 -11.390 1.00 69.25 255 ILE A CA 1
ATOM 2093 C C . ILE A 1 255 ? 25.872 13.731 -11.146 1.00 69.25 255 ILE A C 1
ATOM 2095 O O . ILE A 1 255 ? 26.803 14.517 -11.335 1.00 69.25 255 ILE A O 1
ATOM 2099 N N . LEU A 1 256 ? 26.092 12.474 -10.744 1.00 67.69 256 LEU A N 1
ATOM 2100 C CA . LEU A 1 256 ? 27.418 11.947 -10.397 1.00 67.69 256 LEU A CA 1
ATOM 2101 C C . LEU A 1 256 ? 28.364 11.617 -11.568 1.00 67.69 256 LEU A C 1
ATOM 2103 O O . LEU A 1 256 ? 29.571 11.680 -11.329 1.00 67.69 256 LEU A O 1
ATOM 2107 N N . PRO A 1 257 ? 27.924 11.308 -12.806 1.00 59.31 257 PRO A N 1
ATOM 2108 C CA . PRO A 1 257 ? 28.830 11.043 -13.931 1.00 59.31 257 PRO A CA 1
ATOM 2109 C C . PRO A 1 257 ? 29.774 12.206 -14.288 1.00 59.31 257 PRO A C 1
ATOM 2111 O O . PRO A 1 257 ? 30.781 11.993 -14.955 1.00 59.31 257 PRO A O 1
ATOM 2114 N N . GLY A 1 258 ? 29.486 13.434 -13.833 1.00 61.03 258 GLY A N 1
ATOM 2115 C CA . GLY A 1 258 ? 30.408 14.573 -13.943 1.00 61.03 258 GLY A CA 1
ATOM 2116 C C . GLY A 1 258 ? 31.540 14.581 -12.902 1.00 61.03 258 GLY A C 1
ATOM 2117 O O . GLY A 1 258 ? 32.475 15.368 -13.023 1.00 61.03 258 GLY A O 1
ATOM 2118 N N . ILE A 1 259 ? 31.457 13.730 -11.874 1.00 66.12 259 ILE A N 1
ATOM 2119 C CA . ILE A 1 259 ? 32.369 13.683 -10.716 1.00 66.12 259 ILE A CA 1
ATOM 2120 C C . ILE A 1 259 ? 33.094 12.332 -10.636 1.00 66.12 259 ILE A C 1
ATOM 2122 O O . ILE A 1 259 ? 34.270 12.283 -10.276 1.00 66.12 259 ILE A O 1
ATOM 2126 N N . LEU A 1 260 ? 32.409 11.233 -10.964 1.00 68.75 260 LEU A N 1
ATOM 2127 C CA . LEU A 1 260 ? 32.955 9.878 -10.961 1.00 68.75 260 LEU A CA 1
ATOM 2128 C C . LEU A 1 260 ? 33.033 9.335 -12.393 1.00 68.75 260 LEU A C 1
ATOM 2130 O O . LEU A 1 260 ? 32.076 9.498 -13.149 1.00 68.75 260 LEU A O 1
ATOM 2134 N N . PRO A 1 261 ? 34.130 8.652 -12.774 1.00 66.56 261 PRO A N 1
ATOM 2135 C CA . PRO A 1 261 ? 34.195 7.987 -14.066 1.00 66.56 261 PRO A CA 1
ATOM 2136 C C . PRO A 1 261 ? 33.114 6.904 -14.138 1.00 66.56 261 PRO A C 1
ATOM 2138 O O . PRO A 1 261 ? 32.964 6.104 -13.211 1.00 66.56 261 PRO A O 1
ATOM 2141 N N . ALA A 1 262 ? 32.366 6.882 -15.242 1.00 65.81 262 ALA A N 1
ATOM 2142 C CA . ALA A 1 262 ? 31.391 5.831 -15.506 1.00 65.81 262 ALA A CA 1
ATOM 2143 C C . ALA A 1 262 ? 32.068 4.452 -15.478 1.00 65.81 262 ALA A C 1
ATOM 2145 O O . ALA A 1 262 ? 33.242 4.306 -15.838 1.00 65.81 262 ALA A O 1
ATOM 2146 N N . ILE A 1 263 ? 31.321 3.427 -15.061 1.00 69.12 263 ILE A N 1
ATOM 2147 C CA . ILE A 1 263 ? 31.817 2.051 -15.093 1.00 69.12 263 ILE A CA 1
ATOM 2148 C C . ILE A 1 263 ? 32.141 1.720 -16.560 1.00 69.12 263 ILE A C 1
ATOM 2150 O O . ILE A 1 263 ? 31.297 1.943 -17.429 1.00 69.12 263 ILE A O 1
ATOM 2154 N N . PRO A 1 264 ? 33.337 1.184 -16.869 1.00 71.75 264 PRO A N 1
ATOM 2155 C CA . PRO A 1 264 ? 33.767 0.965 -18.253 1.00 71.75 264 PRO A CA 1
ATOM 2156 C C . PRO A 1 264 ? 32.922 -0.085 -18.988 1.00 71.75 264 PRO A C 1
ATOM 2158 O O . PRO A 1 264 ? 32.982 -0.186 -20.210 1.00 71.75 264 PRO A O 1
ATOM 2161 N N . VAL A 1 265 ? 32.142 -0.875 -18.248 1.00 79.81 265 VAL A N 1
ATOM 2162 C CA . VAL A 1 265 ? 31.259 -1.912 -18.774 1.00 79.81 265 VAL A CA 1
ATOM 2163 C C . VAL A 1 265 ? 29.816 -1.514 -18.502 1.00 79.81 265 VAL A C 1
ATOM 2165 O O . VAL A 1 265 ? 29.391 -1.461 -17.349 1.00 79.81 265 VAL A O 1
ATOM 2168 N N . ARG A 1 266 ? 29.067 -1.276 -19.579 1.00 88.31 266 ARG A N 1
ATOM 2169 C CA . ARG A 1 266 ? 27.623 -1.054 -19.534 1.00 88.31 266 ARG A CA 1
ATOM 2170 C C . ARG A 1 266 ? 26.913 -2.358 -19.172 1.00 88.31 266 ARG A C 1
ATOM 2172 O O . ARG A 1 266 ? 27.079 -3.363 -19.868 1.00 88.31 266 ARG A O 1
ATOM 2179 N N . LEU A 1 267 ? 26.122 -2.338 -18.103 1.00 92.00 267 LEU A N 1
ATOM 2180 C CA . LEU A 1 267 ? 25.181 -3.420 -17.814 1.00 92.00 267 LEU A CA 1
ATOM 2181 C C . LEU A 1 267 ? 23.888 -3.224 -18.614 1.00 92.00 267 LEU A C 1
ATOM 2183 O O . LEU A 1 267 ? 23.593 -2.129 -19.096 1.00 92.00 267 LEU A O 1
ATOM 2187 N N . LEU A 1 268 ? 23.137 -4.307 -18.786 1.00 92.06 268 LEU A N 1
ATOM 2188 C CA . LEU A 1 268 ? 21.906 -4.347 -19.570 1.00 92.06 268 LEU A CA 1
ATOM 2189 C C . LEU A 1 268 ? 20.701 -4.498 -18.644 1.00 92.06 268 LEU A C 1
ATOM 2191 O O . LEU A 1 268 ? 20.795 -5.196 -17.635 1.00 92.06 268 LEU A O 1
ATOM 2195 N N . HIS A 1 269 ? 19.560 -3.911 -18.999 1.00 93.88 269 HIS A N 1
ATOM 2196 C CA . HIS A 1 269 ? 18.329 -4.217 -18.271 1.00 93.88 269 HIS A CA 1
ATOM 2197 C C . HIS A 1 269 ? 17.841 -5.624 -18.612 1.00 93.88 269 HIS A C 1
ATOM 2199 O O . HIS A 1 269 ? 18.184 -6.209 -19.647 1.00 93.88 269 HIS A O 1
ATOM 2205 N N . LEU A 1 270 ? 16.973 -6.174 -17.764 1.00 92.00 270 LEU A N 1
ATOM 2206 C CA . LEU A 1 270 ? 16.402 -7.502 -17.976 1.00 92.00 270 LEU A CA 1
ATOM 2207 C C . LEU A 1 270 ? 15.613 -7.581 -19.289 1.00 92.00 270 LEU A C 1
ATOM 2209 O O . LEU A 1 270 ? 15.638 -8.616 -19.953 1.00 92.00 270 LEU A O 1
ATOM 2213 N N . GLY A 1 271 ? 14.961 -6.486 -19.691 1.00 91.69 271 GLY A N 1
ATOM 2214 C CA . GLY A 1 271 ? 14.274 -6.389 -20.980 1.00 91.69 271 GLY A CA 1
ATOM 2215 C C . GLY A 1 271 ? 15.210 -6.627 -22.169 1.00 91.69 271 GLY A C 1
ATOM 2216 O O . GLY A 1 271 ? 14.872 -7.403 -23.062 1.00 91.69 271 GLY A O 1
ATOM 2217 N N . ASP A 1 272 ? 16.411 -6.045 -22.135 1.00 91.88 272 ASP A N 1
ATOM 2218 C CA . ASP A 1 272 ? 17.425 -6.204 -23.184 1.00 91.88 272 ASP A CA 1
ATOM 2219 C C . ASP A 1 272 ? 17.953 -7.646 -23.229 1.00 91.88 272 ASP A C 1
ATOM 2221 O O . ASP A 1 272 ? 18.115 -8.235 -24.300 1.00 91.88 272 ASP A O 1
ATOM 2225 N N . LEU A 1 273 ? 18.174 -8.255 -22.058 1.00 92.25 273 LEU A N 1
ATOM 2226 C CA . LEU A 1 273 ? 18.607 -9.651 -21.952 1.00 92.25 273 LEU A CA 1
ATOM 2227 C C . LEU A 1 273 ? 17.559 -10.624 -22.507 1.00 92.25 273 LEU A C 1
ATOM 2229 O O . LEU A 1 273 ? 17.915 -11.555 -23.228 1.00 92.25 273 LEU A O 1
ATOM 2233 N N . ILE A 1 274 ? 16.276 -10.406 -22.195 1.00 93.12 274 ILE A N 1
ATOM 2234 C CA . ILE A 1 274 ? 15.160 -11.216 -22.709 1.00 93.12 274 ILE A CA 1
ATOM 2235 C C . ILE A 1 274 ? 15.013 -11.036 -24.224 1.00 93.12 274 ILE A C 1
ATOM 2237 O O . ILE A 1 274 ? 14.732 -12.005 -24.927 1.00 93.12 274 ILE A O 1
ATOM 2241 N N . ALA A 1 275 ? 15.249 -9.825 -24.735 1.00 93.44 275 ALA A N 1
ATOM 2242 C CA . ALA A 1 275 ? 15.262 -9.537 -26.168 1.00 93.44 275 ALA A CA 1
ATOM 2243 C C . ALA A 1 275 ? 16.463 -10.159 -26.909 1.00 93.44 275 ALA A C 1
ATOM 2245 O O . ALA A 1 275 ? 16.530 -10.085 -28.135 1.00 93.44 275 ALA A O 1
ATOM 2246 N N . GLY A 1 276 ? 17.391 -10.798 -26.190 1.00 91.75 276 GLY A N 1
ATOM 2247 C CA . GLY A 1 276 ? 18.523 -11.509 -26.773 1.00 91.75 276 GLY A CA 1
ATOM 2248 C C . GLY A 1 276 ? 19.740 -10.630 -27.043 1.00 91.75 276 GLY A C 1
ATOM 2249 O O . GLY A 1 276 ? 20.532 -10.970 -27.919 1.00 91.75 276 GLY A O 1
ATOM 2250 N N . ALA A 1 277 ? 19.910 -9.523 -26.310 1.00 91.38 277 ALA A N 1
ATOM 2251 C CA . ALA A 1 277 ? 21.088 -8.671 -26.437 1.00 91.38 277 ALA A CA 1
ATOM 2252 C C . ALA A 1 277 ? 22.396 -9.470 -26.280 1.00 91.38 277 ALA A C 1
ATOM 2254 O O . ALA A 1 277 ? 22.550 -10.311 -25.378 1.00 91.38 277 ALA A O 1
ATOM 2255 N N . ASP A 1 278 ? 23.343 -9.198 -27.180 1.00 91.50 278 ASP A N 1
ATOM 2256 C CA . ASP A 1 278 ? 24.636 -9.865 -27.174 1.00 91.50 278 ASP A CA 1
ATOM 2257 C C . ASP A 1 278 ? 25.547 -9.260 -26.101 1.00 91.50 278 ASP A C 1
ATOM 2259 O O . ASP A 1 278 ? 25.772 -8.051 -26.041 1.00 91.50 278 ASP A O 1
ATOM 2263 N N . ALA A 1 279 ? 26.025 -10.117 -25.207 1.00 91.38 279 ALA A N 1
ATOM 2264 C CA . ALA A 1 279 ? 26.860 -9.752 -24.075 1.00 91.38 279 ALA A CA 1
ATOM 2265 C C . ALA A 1 279 ? 27.578 -10.995 -23.551 1.00 91.38 279 ALA A C 1
ATOM 2267 O O . ALA A 1 279 ? 27.051 -12.114 -23.600 1.00 91.38 279 ALA A O 1
ATOM 2268 N N . SER A 1 280 ? 28.765 -10.798 -22.982 1.00 94.31 280 SER A N 1
ATOM 2269 C CA . SER A 1 280 ? 29.497 -11.885 -22.337 1.00 94.31 280 SER A CA 1
ATOM 2270 C C . SER A 1 280 ? 28.724 -12.426 -21.125 1.00 94.31 280 SER A C 1
ATOM 2272 O O . SER A 1 280 ? 27.985 -11.702 -20.454 1.00 94.31 280 SER A O 1
ATOM 2274 N N . ILE A 1 281 ? 28.900 -13.715 -20.815 1.00 94.12 281 ILE A N 1
ATOM 2275 C CA . ILE A 1 281 ? 28.229 -14.377 -19.680 1.00 94.12 281 ILE A CA 1
ATOM 2276 C C . ILE A 1 281 ? 28.416 -13.610 -18.352 1.00 94.12 281 ILE A C 1
ATOM 2278 O O . ILE A 1 281 ? 27.422 -13.433 -17.645 1.00 94.12 281 ILE A O 1
ATOM 2282 N N . PRO A 1 282 ? 29.616 -13.093 -18.007 1.00 94.81 282 PRO A N 1
ATOM 2283 C CA . PRO A 1 282 ? 29.789 -12.285 -16.799 1.00 94.81 282 PRO A CA 1
ATOM 2284 C C . PRO A 1 282 ? 28.930 -11.018 -16.795 1.00 94.81 282 PRO A C 1
ATOM 2286 O O . PRO A 1 282 ? 28.330 -10.699 -15.773 1.00 94.81 282 PRO A O 1
ATOM 2289 N N . VAL A 1 283 ? 28.816 -10.321 -17.932 1.00 93.88 283 VAL A N 1
ATOM 2290 C CA . VAL A 1 283 ? 27.977 -9.117 -18.052 1.00 93.88 283 VAL A CA 1
ATOM 2291 C C . VAL A 1 283 ? 26.506 -9.463 -17.873 1.00 93.88 283 VAL A C 1
ATOM 2293 O O . VAL A 1 283 ? 25.811 -8.744 -17.161 1.00 93.88 283 VAL A O 1
ATOM 2296 N N . LYS A 1 284 ? 26.038 -10.587 -18.427 1.00 93.19 284 LYS A N 1
ATOM 2297 C CA . LYS A 1 284 ? 24.659 -11.061 -18.223 1.00 93.19 284 LYS A CA 1
ATOM 2298 C C . LYS A 1 284 ? 24.370 -11.337 -16.745 1.00 93.19 284 LYS A C 1
ATOM 2300 O O . LYS A 1 284 ? 23.355 -10.880 -16.233 1.00 93.19 284 LYS A O 1
ATOM 2305 N N . TRP A 1 285 ? 25.277 -12.009 -16.033 1.00 95.50 285 TRP A N 1
ATOM 2306 C CA . TRP A 1 285 ? 25.118 -12.251 -14.594 1.00 95.50 285 TRP A CA 1
ATOM 2307 C C . TRP A 1 285 ? 25.148 -10.965 -13.770 1.00 95.50 285 TRP A C 1
ATOM 2309 O O . TRP A 1 285 ? 24.264 -10.760 -12.941 1.00 95.50 285 TRP A O 1
ATOM 2319 N N . MET A 1 286 ? 26.117 -10.079 -14.011 1.00 94.56 286 MET A N 1
ATOM 2320 C CA . MET A 1 286 ? 26.181 -8.782 -13.330 1.00 94.56 286 MET A CA 1
ATOM 2321 C C . MET A 1 286 ? 24.927 -7.948 -13.592 1.00 94.56 286 MET A C 1
ATOM 2323 O O . MET A 1 286 ? 24.411 -7.335 -12.665 1.00 94.56 286 MET A O 1
ATOM 2327 N N . SER A 1 287 ? 24.405 -7.985 -14.819 1.00 94.56 287 SER A N 1
ATOM 2328 C CA . SER A 1 287 ? 23.158 -7.321 -15.204 1.00 94.56 287 SER A CA 1
ATOM 2329 C C . SER A 1 287 ? 21.963 -7.869 -14.422 1.00 94.56 287 SER A C 1
ATOM 2331 O O . SER A 1 287 ? 21.189 -7.090 -13.888 1.00 94.56 287 SER A O 1
ATOM 2333 N N . LEU A 1 288 ? 21.847 -9.192 -14.241 1.00 93.81 288 LEU A N 1
ATOM 2334 C CA . LEU A 1 288 ? 20.786 -9.784 -13.412 1.00 93.81 288 LEU A CA 1
ATOM 2335 C C . LEU A 1 288 ? 20.865 -9.343 -11.940 1.00 93.81 288 LEU A C 1
ATOM 2337 O O . LEU A 1 288 ? 19.837 -9.044 -11.332 1.00 93.81 288 LEU A O 1
ATOM 2341 N N . PHE A 1 289 ? 22.067 -9.287 -11.357 1.00 93.38 289 PHE A N 1
ATOM 2342 C CA . PHE A 1 289 ? 22.248 -8.797 -9.985 1.00 93.38 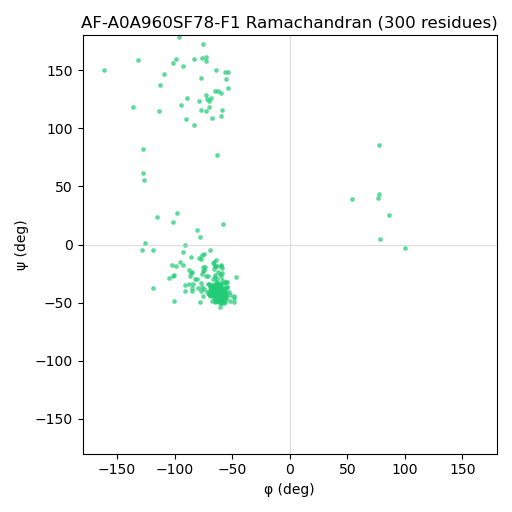289 PHE A CA 1
ATOM 2343 C C . PHE A 1 289 ? 21.969 -7.296 -9.866 1.00 93.38 289 PHE A C 1
ATOM 2345 O O . PHE A 1 289 ? 21.295 -6.875 -8.925 1.00 93.38 289 PHE A O 1
ATOM 2352 N N . GLY A 1 290 ? 22.458 -6.502 -10.821 1.00 92.81 290 GLY A N 1
ATOM 2353 C CA . GLY A 1 290 ? 22.173 -5.074 -10.915 1.00 92.81 290 GLY A CA 1
ATOM 2354 C C . GLY A 1 290 ? 20.675 -4.818 -11.016 1.00 92.81 290 GLY A C 1
ATOM 2355 O O . GLY A 1 290 ? 20.151 -3.972 -10.294 1.00 92.81 290 GLY A O 1
ATOM 2356 N N . GLU A 1 291 ? 19.971 -5.610 -11.822 1.00 93.06 291 GLU A N 1
ATOM 2357 C CA . GLU A 1 291 ? 18.531 -5.486 -12.006 1.00 93.06 291 GLU A CA 1
ATOM 2358 C C . GLU A 1 291 ? 17.767 -5.875 -10.733 1.00 93.06 291 GLU A C 1
ATOM 2360 O O . GLU A 1 291 ? 16.795 -5.220 -10.374 1.00 93.06 291 GLU A O 1
ATOM 2365 N N . LEU A 1 292 ? 18.213 -6.888 -9.981 1.00 91.94 292 LEU A N 1
ATOM 2366 C CA . LEU A 1 292 ? 17.612 -7.224 -8.684 1.00 91.94 292 LEU A CA 1
ATOM 2367 C C . LEU A 1 292 ? 17.693 -6.040 -7.702 1.00 91.94 292 LEU A C 1
ATOM 2369 O O . LEU A 1 292 ? 16.717 -5.726 -7.012 1.00 91.94 292 LEU A O 1
ATOM 2373 N N . VAL A 1 293 ? 18.852 -5.377 -7.640 1.00 91.31 293 VAL A N 1
ATOM 2374 C CA . VAL A 1 293 ? 19.056 -4.180 -6.808 1.00 91.31 293 VAL A CA 1
ATOM 2375 C C . VAL A 1 293 ? 18.196 -3.026 -7.321 1.00 91.31 293 VAL A C 1
ATOM 2377 O O . VAL A 1 293 ? 17.485 -2.405 -6.530 1.00 91.31 293 VAL A O 1
ATOM 2380 N N . TYR A 1 294 ? 18.197 -2.796 -8.635 1.00 91.19 294 TYR A N 1
ATOM 2381 C CA . TYR A 1 294 ? 17.392 -1.769 -9.291 1.00 91.19 294 TYR A CA 1
ATOM 2382 C C . TYR A 1 294 ? 15.903 -1.959 -8.997 1.00 91.19 294 TYR A C 1
ATOM 2384 O O . TYR A 1 294 ? 15.245 -1.052 -8.493 1.00 91.19 294 TYR A O 1
ATOM 2392 N N . PHE A 1 295 ? 15.374 -3.168 -9.194 1.00 88.12 295 PHE A N 1
ATOM 2393 C CA . PHE A 1 295 ? 13.991 -3.484 -8.863 1.00 88.12 295 PHE A CA 1
ATOM 2394 C C . PHE A 1 295 ? 13.708 -3.269 -7.380 1.00 88.12 295 PHE A C 1
ATOM 2396 O O . PHE A 1 295 ? 12.682 -2.683 -7.047 1.00 88.12 295 PHE A O 1
ATOM 2403 N N . THR A 1 296 ? 14.616 -3.657 -6.483 1.00 86.44 296 THR A N 1
ATOM 2404 C CA . THR A 1 296 ? 14.443 -3.423 -5.041 1.00 86.44 296 THR A CA 1
ATOM 2405 C C . THR A 1 296 ? 14.317 -1.932 -4.719 1.00 86.44 296 THR A C 1
ATOM 2407 O O . THR A 1 296 ? 13.412 -1.545 -3.978 1.00 86.44 296 THR A O 1
ATOM 2410 N N . PHE A 1 297 ? 15.166 -1.082 -5.299 1.00 85.25 297 PHE A N 1
ATOM 2411 C CA . PHE A 1 297 ? 15.060 0.369 -5.133 1.00 85.25 297 PHE A CA 1
ATOM 2412 C C . PHE A 1 297 ? 13.798 0.933 -5.781 1.00 85.25 297 PHE A C 1
ATOM 2414 O O . PHE A 1 297 ? 13.131 1.758 -5.163 1.00 85.25 297 PHE A O 1
ATOM 2421 N N . SER A 1 298 ? 13.407 0.439 -6.958 1.00 84.75 298 SER A N 1
ATOM 2422 C CA . SER A 1 298 ? 12.167 0.846 -7.629 1.00 84.75 298 SER A CA 1
ATOM 2423 C C . SER A 1 298 ? 10.940 0.550 -6.764 1.00 84.75 298 SER A C 1
ATOM 2425 O O . SER A 1 298 ? 10.072 1.402 -6.607 1.00 84.75 298 SER A O 1
ATOM 2427 N N . LEU A 1 299 ? 10.912 -0.611 -6.105 1.00 77.62 299 LEU A N 1
ATOM 2428 C CA . LEU A 1 299 ? 9.830 -1.011 -5.210 1.00 77.62 299 LEU A CA 1
ATOM 2429 C C . LEU A 1 299 ? 9.819 -0.211 -3.901 1.00 77.62 299 LEU A C 1
ATOM 2431 O O . LEU A 1 299 ? 8.757 -0.094 -3.292 1.00 77.62 299 LEU A O 1
ATOM 2435 N N . ALA A 1 300 ? 10.974 0.297 -3.460 1.00 78.06 300 ALA A N 1
ATOM 2436 C CA . ALA A 1 300 ? 11.111 1.137 -2.270 1.00 78.06 300 ALA A CA 1
ATOM 2437 C C . ALA A 1 300 ? 10.835 2.629 -2.538 1.00 78.06 300 ALA A C 1
ATOM 2439 O O . ALA A 1 300 ? 10.530 3.368 -1.601 1.00 78.06 300 ALA A O 1
ATOM 2440 N N . ALA A 1 301 ? 10.983 3.065 -3.790 1.00 77.94 301 ALA A N 1
ATOM 2441 C CA . ALA A 1 301 ? 10.690 4.414 -4.262 1.00 77.94 301 ALA A CA 1
ATOM 2442 C C . ALA A 1 301 ? 9.189 4.646 -4.528 1.00 77.94 301 ALA A C 1
ATOM 2444 O O . ALA A 1 301 ? 8.721 5.775 -4.385 1.00 77.94 301 ALA A O 1
ATOM 2445 N N . MET A 1 302 ? 8.455 3.590 -4.908 1.00 67.19 302 MET A N 1
ATOM 2446 C CA . MET A 1 302 ? 6.995 3.588 -5.118 1.00 67.19 302 MET A CA 1
ATOM 2447 C C . MET A 1 302 ? 6.194 3.782 -3.826 1.00 67.19 302 MET A C 1
ATOM 2449 O O . MET A 1 302 ? 5.179 4.513 -3.891 1.00 67.19 302 MET A O 1
#

Secondary structure (DSSP, 8-state):
--HHHHHHHHHTGGG-HHHHHHHHSHHHHHHHHHHHHHHHTT-TTTGGGHHHHHHHHH-GGGHHHHHHHHHHHHHHHHTT--S-GGGHHHHHHHHHHHHHHHHHHHHHHHTGGGS-HHHHH-HHHHHHHHHHHHHHHHHHGGGTS-GGGHHHHHHHHHHHHHHHHHHHHHHHHHHHTTTTT--THHHHHHHS-SSS-SS-SS---HHHHHHT---SHHHHHHHHHHHHHHHHHHHHHHHHHHHHHHHTS--S--SGGGTSPPPSS----HHHHHTT----HHHHHHHHHHHHHHHHHHHHH-

Foldseek 3Di:
DDPVVVVVCLVQVLVDLVLLVCCLDPVNLVVLLVLLLVLCVVPPVCNVCSVVSVVCSVDVVCVLVVLLVLLLVLLCVLLPPDPPVVLCVLQVVLSVVLLVLLVVLLVCLLCVVVDPPVCLVPVLVVLCVVLVVVLVCLVCVLVPDDPSNNSRSVSSNVLSVLLSQLSVLSNVCSSVNVSVPDDSSLSSSLSRPSPDRDPDPDRDHSVRCVVQDDPDSSSVSSVSVVVSSLSVVLSVLVLVLQVCCCQAQVNDDHPCVVPDPRDPDHADAPVCVVVPPDDDPVSPVVNVVSNVVSVVSVSSND

Solvent-accessible surface area (backbone atoms only — not comparable to full-atom values): 16649 Å² total; per-residue (Å²): 132,63,68,67,60,53,51,49,48,67,75,43,47,41,72,36,66,68,57,19,55,46,30,60,38,74,69,31,41,50,52,51,45,50,53,47,35,63,67,36,50,85,39,90,88,51,38,80,46,42,67,55,51,48,46,45,68,77,42,59,82,49,48,62,59,52,41,30,53,40,12,52,52,39,53,44,51,61,34,56,68,60,90,56,78,81,48,52,80,58,37,49,58,56,52,51,50,54,52,44,56,53,48,53,38,46,51,46,11,63,44,32,90,78,49,59,69,69,48,63,74,38,49,61,58,56,50,46,67,59,45,51,58,52,45,53,45,40,70,52,44,60,82,79,49,62,76,86,48,36,62,38,43,58,41,45,46,65,47,48,68,57,36,54,58,39,50,40,38,36,42,53,34,13,73,72,52,68,38,70,91,62,56,76,66,71,50,43,27,68,51,38,37,56,71,90,64,86,79,67,87,78,81,68,38,64,70,55,54,60,74,68,54,60,80,51,64,54,50,38,24,25,53,50,41,45,47,46,51,50,46,52,51,18,53,51,31,48,51,52,50,46,41,42,34,23,38,40,46,65,76,48,93,40,80,56,63,84,78,43,84,58,55,93,64,72,37,53,54,67,68,45,54,75,73,61,59,89,69,57,69,69,50,52,52,51,16,55,55,51,42,53,52,49,50,52,37,53,63,60,38,108

pLDDT: mean 85.64, std 10.79, range [38.78, 97.44]

Sequence (302 aa):
MNLIAISQSIRNFHENPRLAQFSTTTTGRFAIWIAASMLIWPSQRVWWLSPLLALFLYRPTWRRELLCIGSLAFLFDLLGWRLERNHLFIQLPVVAFSLSLIYFTFRAGRSYKGLPVTLQKHPLLYLNLGIWPLILTAWILPMHVNESWRPSIVPFRWILPLLVWRLGYLLLAGKRGSMQGSSFRDHLWYCLPAVGGTNVPYGKGFDYLNANRADEPESIARTQLAGIKLLVLARLWEWMLLEMDALVYQQTEGILPGILPAIPVRLLHLGDLIAGADASIPVKWMSLFGELVYFTFSLAAM

Mean predicted aligned error: 7.52 Å